Protein AF-A0A812IU77-F1 (afdb_monomer_lite)

Foldseek 3Di:
DDDDDDDDDDDDPDPDPPDPCVPPDDPVNVVVVVVVVVVVVVVVVVVVVVVVVVVVVVVVVVVVVVVVVVVVVVVVVVVVVVVVVVVVVVVVVVVVVVVVVVVVVVVVVVVVVVVVVVVVVVVVVVVVVVVVVVVVVVVVVVPPDPDDDDDDDDDDDDDDDDDDDDDDPDDDDDDDDDDDDDDPDDDDDDPPDPDDPPDDPPPDPPPPPPPPDDDDDDDDDDDDDDDDDDDDDDDDDDDDD

Secondary structure (DSSP, 8-state):
-------------------TTTTSPPHHHHHHHHHHHHHHHHHHHHHHHHHHHHHHHHHHHHHHHHHHHHHHHHHHHHHHHHHHHHHHHHHHHHHHHHHHHHHHHHHHHHHHHHHHHHHHHHHHHHHHHHHHHHHHHHHHHTTS--------------------------PPPP----------------------------------------------------PPPPPPPPPPPPPP-

Structure (mmCIF, N/CA/C/O backbone):
data_AF-A0A812IU77-F1
#
_entry.id   AF-A0A812IU77-F1
#
loop_
_atom_site.group_PDB
_atom_site.id
_atom_site.type_symbol
_atom_site.label_atom_id
_atom_site.label_alt_id
_atom_site.label_comp_id
_atom_site.label_asym_id
_atom_site.label_entity_id
_atom_site.label_seq_id
_atom_site.pdbx_PDB_ins_code
_atom_site.Cartn_x
_atom_site.Cartn_y
_atom_site.Cartn_z
_atom_site.occupancy
_atom_site.B_iso_or_equiv
_atom_site.auth_seq_id
_atom_site.auth_comp_id
_atom_site.auth_asym_id
_atom_site.auth_atom_id
_atom_site.pdbx_PDB_model_num
ATOM 1 N N . MET A 1 1 ? -72.115 37.648 36.094 1.00 52.44 1 MET A N 1
ATOM 2 C CA . MET A 1 1 ? -73.371 37.096 36.644 1.00 52.44 1 MET A CA 1
ATOM 3 C C . MET A 1 1 ? -73.097 36.635 38.060 1.00 52.44 1 MET A C 1
ATOM 5 O O . MET A 1 1 ? -72.227 35.799 38.258 1.00 52.44 1 MET A O 1
ATOM 9 N N . LEU A 1 2 ? -73.779 37.249 39.027 1.00 52.56 2 LEU A N 1
ATOM 10 C CA . LEU A 1 2 ? -73.788 36.822 40.419 1.00 52.56 2 LEU A CA 1
ATOM 11 C C . LEU A 1 2 ? -74.523 35.483 40.543 1.00 52.56 2 LEU A C 1
ATOM 13 O O . LEU A 1 2 ? -75.600 35.333 39.965 1.00 52.56 2 LEU A O 1
ATOM 17 N N . LYS A 1 3 ? -74.030 34.592 41.407 1.00 60.38 3 LYS A N 1
ATOM 18 C CA . LYS A 1 3 ? -74.933 33.856 42.294 1.00 60.38 3 LYS A CA 1
ATOM 19 C C . LYS A 1 3 ? -74.246 33.525 43.615 1.00 60.38 3 LYS A C 1
ATOM 21 O O . LYS A 1 3 ? -73.474 32.584 43.737 1.00 60.38 3 LYS A O 1
ATOM 26 N N . VAL A 1 4 ? -74.548 34.387 44.581 1.00 50.09 4 VAL A N 1
ATOM 27 C CA . VAL A 1 4 ? -74.494 34.127 46.016 1.00 50.09 4 VAL A CA 1
ATOM 28 C C . VAL A 1 4 ? -75.453 32.972 46.316 1.00 50.09 4 VAL A C 1
ATOM 30 O O . VAL A 1 4 ? -76.581 32.965 45.824 1.00 50.09 4 VAL A O 1
ATOM 33 N N . GLY A 1 5 ? -75.008 32.019 47.127 1.00 49.06 5 GLY A N 1
ATOM 34 C CA . GLY A 1 5 ? -75.831 30.937 47.651 1.00 49.06 5 GLY A CA 1
ATOM 35 C C . GLY A 1 5 ? -75.163 30.359 48.888 1.00 49.06 5 GLY A C 1
ATOM 36 O O . GLY A 1 5 ? -74.365 29.436 48.785 1.00 49.06 5 GLY A O 1
ATOM 37 N N . GLY A 1 6 ? -75.442 30.958 50.045 1.00 52.09 6 GLY A N 1
ATOM 38 C CA . GLY A 1 6 ? -75.132 30.360 51.336 1.00 52.09 6 GLY A CA 1
ATOM 39 C C . GLY A 1 6 ? -76.255 29.444 51.802 1.00 52.09 6 GLY A C 1
ATOM 40 O O . GLY A 1 6 ? -77.404 29.663 51.438 1.00 52.09 6 GLY A O 1
ATOM 41 N N . VAL A 1 7 ? -75.923 28.479 52.655 1.00 41.97 7 VAL A N 1
ATOM 42 C CA . VAL A 1 7 ? -76.718 28.119 53.836 1.00 41.97 7 VAL A CA 1
ATOM 43 C C . VAL A 1 7 ? -75.856 27.309 54.794 1.00 41.97 7 VAL A C 1
ATOM 45 O O . VAL A 1 7 ? -75.130 26.399 54.404 1.00 41.97 7 VAL A O 1
ATOM 48 N N . ALA A 1 8 ? -75.949 27.699 56.059 1.00 50.97 8 ALA A N 1
ATOM 49 C CA . ALA A 1 8 ? -75.380 27.035 57.211 1.00 50.97 8 ALA A CA 1
ATOM 50 C C . ALA A 1 8 ? -76.082 25.700 57.489 1.00 50.97 8 ALA A C 1
ATOM 52 O O . ALA A 1 8 ? -77.307 25.614 57.405 1.00 50.97 8 ALA A O 1
ATOM 53 N N . ALA A 1 9 ? -75.321 24.708 57.945 1.00 50.34 9 ALA A N 1
ATOM 54 C CA . ALA A 1 9 ? -75.858 23.590 58.704 1.00 50.34 9 ALA A CA 1
ATOM 55 C C . ALA A 1 9 ? -74.876 23.215 59.818 1.00 50.34 9 ALA A C 1
ATOM 57 O O . ALA A 1 9 ? -73.708 22.917 59.582 1.00 50.34 9 ALA A O 1
ATOM 58 N N . LYS A 1 10 ? -75.401 23.303 61.040 1.00 52.84 10 LYS A N 1
ATOM 59 C CA . LYS A 1 10 ? -74.855 22.789 62.293 1.00 52.84 10 LYS A CA 1
ATOM 60 C C . LYS A 1 10 ? -74.528 21.297 62.166 1.00 52.84 10 LYS A C 1
ATOM 62 O O . LYS A 1 10 ? -75.382 20.535 61.727 1.00 52.84 10 LYS A O 1
ATOM 67 N N . ALA A 1 11 ? -73.365 20.900 62.662 1.00 47.31 11 ALA A N 1
ATOM 68 C CA . ALA A 1 11 ? -73.085 19.556 63.164 1.00 47.31 11 ALA A CA 1
ATOM 69 C C . ALA A 1 11 ? -72.170 19.759 64.382 1.00 47.31 11 ALA A C 1
ATOM 71 O O . ALA A 1 11 ? -71.076 20.300 64.258 1.00 47.31 11 ALA A O 1
ATOM 72 N N . GLU A 1 12 ? -72.742 19.754 65.585 1.00 46.78 12 GLU A N 1
ATOM 73 C CA . GLU A 1 12 ? -72.661 18.607 66.502 1.00 46.78 12 GLU A CA 1
ATOM 74 C C . GLU A 1 12 ? -71.213 18.169 66.745 1.00 46.78 12 GLU A C 1
ATOM 76 O O . GLU A 1 12 ? -70.705 17.197 66.194 1.00 46.78 12 GLU A O 1
ATOM 81 N N . PHE A 1 13 ? -70.555 18.948 67.605 1.00 48.09 13 PHE A N 1
ATOM 82 C CA . PHE A 1 13 ? -69.316 18.592 68.278 1.00 48.09 13 PHE A CA 1
ATOM 83 C C . PHE A 1 13 ? -69.657 17.516 69.317 1.00 48.09 13 PHE A C 1
ATOM 85 O O . PHE A 1 13 ? -70.109 17.815 70.422 1.00 48.09 13 PHE A O 1
ATOM 92 N N . LYS A 1 14 ? -69.541 16.252 68.914 1.00 50.12 14 LYS A N 1
ATOM 93 C CA . LYS A 1 14 ? -69.623 15.103 69.809 1.00 50.12 14 LYS A CA 1
ATOM 94 C C . LYS A 1 14 ? -68.204 14.821 70.297 1.00 50.12 14 LYS A C 1
ATOM 96 O O . LYS A 1 14 ? -67.361 14.389 69.516 1.00 50.12 14 LYS A O 1
ATOM 101 N N . ASP A 1 15 ? -67.954 15.123 71.569 1.00 49.19 15 ASP A N 1
ATOM 102 C CA . ASP A 1 15 ? -66.784 14.668 72.323 1.00 49.19 15 ASP A CA 1
ATOM 103 C C . ASP A 1 15 ? -66.773 13.128 72.341 1.00 49.19 15 ASP A C 1
ATOM 105 O O . ASP A 1 15 ? -67.323 12.485 73.235 1.00 49.19 15 ASP A O 1
ATOM 109 N N . GLU A 1 16 ? -66.171 12.517 71.324 1.00 49.38 16 GLU A N 1
ATOM 110 C CA . GLU A 1 16 ? -65.643 11.161 71.409 1.00 49.38 16 GLU A CA 1
ATOM 111 C C . GLU A 1 16 ? -64.142 11.304 71.638 1.00 49.38 16 GLU A C 1
ATOM 113 O O . GLU A 1 16 ? -63.427 11.890 70.824 1.00 49.38 16 GLU A O 1
ATOM 118 N N . ALA A 1 17 ? -63.685 10.838 72.804 1.00 54.47 17 ALA A N 1
ATOM 119 C CA . ALA A 1 17 ? -62.285 10.873 73.197 1.00 54.47 17 ALA A CA 1
ATOM 120 C C . ALA A 1 17 ? -61.408 10.418 72.015 1.00 54.47 17 ALA A C 1
ATOM 122 O O . ALA A 1 17 ? -61.637 9.319 71.496 1.00 54.47 17 ALA A O 1
ATOM 123 N N . PRO A 1 18 ? -60.432 11.231 71.563 1.00 58.44 18 PRO A N 1
ATOM 124 C CA . PRO A 1 18 ? -59.576 10.851 70.454 1.00 58.44 18 PRO A CA 1
ATOM 125 C C . PRO A 1 18 ? -58.890 9.546 70.838 1.00 58.44 18 PRO A C 1
ATOM 127 O O . PRO A 1 18 ? -58.118 9.492 71.797 1.00 58.44 18 PRO A O 1
ATOM 130 N N . CYS A 1 19 ? -59.225 8.470 70.124 1.00 48.28 19 CYS A N 1
ATOM 131 C CA . CYS A 1 19 ? -58.551 7.195 70.279 1.00 48.28 19 CYS A CA 1
ATOM 132 C C . CYS A 1 19 ? -57.054 7.471 70.117 1.00 48.28 19 CYS A C 1
ATOM 134 O O . CYS A 1 19 ? -56.608 7.848 69.036 1.00 48.28 19 CYS A O 1
ATOM 136 N N . LEU A 1 20 ? -56.271 7.280 71.182 1.00 53.31 20 LEU A N 1
ATOM 137 C CA . LEU A 1 20 ? -54.808 7.437 71.179 1.00 53.31 20 LEU A CA 1
ATOM 138 C C . LEU A 1 20 ? -54.107 6.413 70.257 1.00 53.31 20 LEU A C 1
ATOM 140 O O . LEU A 1 20 ? -52.890 6.423 70.110 1.00 53.31 20 LEU A O 1
ATOM 144 N N . THR A 1 21 ? -54.888 5.545 69.613 1.00 54.19 21 THR A N 1
ATOM 145 C CA . THR A 1 21 ? -54.513 4.597 68.562 1.00 54.19 21 THR A CA 1
ATOM 146 C C . THR A 1 21 ? -54.984 5.006 67.158 1.00 54.19 21 THR A C 1
ATOM 148 O O . THR A 1 21 ? -54.568 4.389 66.185 1.00 54.19 21 THR A O 1
ATOM 151 N N . GLY A 1 22 ? -55.791 6.065 67.020 1.00 53.75 22 GLY A N 1
ATOM 152 C CA . GLY A 1 22 ? -56.444 6.512 65.777 1.00 53.75 22 GLY A CA 1
ATOM 153 C C . GLY A 1 22 ? -55.537 7.174 64.732 1.00 53.75 22 GLY A C 1
ATOM 154 O O . GLY A 1 22 ? -56.029 7.709 63.744 1.00 53.75 22 GLY A O 1
ATOM 155 N N . GLY A 1 23 ? -54.221 7.141 64.934 1.00 60.00 23 GLY A N 1
ATOM 156 C CA . GLY A 1 23 ? -53.215 7.590 63.966 1.00 60.00 23 GLY A CA 1
ATOM 157 C C . GLY A 1 23 ? -52.011 6.654 63.864 1.00 60.00 23 GLY A C 1
ATOM 158 O O . GLY A 1 23 ? -51.050 6.972 63.167 1.00 60.00 23 GLY A O 1
ATOM 159 N N . LEU A 1 24 ? -52.039 5.515 64.565 1.00 66.06 24 LEU A N 1
ATOM 160 C CA . LEU A 1 24 ? -50.988 4.509 64.481 1.00 66.06 24 LEU A CA 1
ATOM 161 C C . LEU A 1 24 ? -51.345 3.536 63.350 1.00 66.06 24 LEU A C 1
ATOM 163 O O . LEU A 1 24 ? -52.474 3.039 63.318 1.00 66.06 24 LEU A O 1
ATOM 167 N N . PRO A 1 25 ? -50.426 3.271 62.407 1.00 78.00 25 PRO A N 1
ATOM 168 C CA . PRO A 1 25 ? -50.695 2.354 61.311 1.00 78.00 25 PRO A CA 1
ATOM 169 C C . PRO A 1 25 ? -51.043 0.972 61.871 1.00 78.00 25 PRO A C 1
ATOM 171 O O . PRO A 1 25 ? -50.354 0.441 62.745 1.00 78.00 25 PRO A O 1
ATOM 174 N N . THR A 1 26 ? -52.134 0.390 61.372 1.00 85.75 26 THR A N 1
ATOM 175 C CA . THR A 1 26 ? -52.516 -0.983 61.708 1.00 85.75 26 THR A CA 1
ATOM 176 C C . THR A 1 26 ? -51.438 -1.947 61.198 1.00 85.75 26 THR A C 1
ATOM 178 O O . THR A 1 26 ? -50.807 -1.660 60.175 1.00 85.75 26 THR A O 1
ATOM 181 N N . PRO A 1 27 ? -51.202 -3.092 61.861 1.00 86.19 27 PRO A N 1
ATOM 182 C CA . PRO A 1 27 ? -50.165 -4.045 61.453 1.00 86.19 27 PRO A CA 1
ATOM 183 C C . PRO A 1 27 ? -50.298 -4.483 59.985 1.00 86.19 27 PRO A C 1
ATOM 185 O O . PRO A 1 27 ? -49.286 -4.602 59.295 1.00 86.19 27 PRO A O 1
ATOM 188 N N . ASP A 1 28 ? -51.527 -4.609 59.480 1.00 88.19 28 ASP A N 1
ATOM 189 C CA . ASP A 1 28 ? -51.802 -4.934 58.075 1.00 88.19 28 ASP A CA 1
ATOM 190 C C . ASP A 1 28 ? -51.367 -3.816 57.114 1.00 88.19 28 ASP A C 1
ATOM 19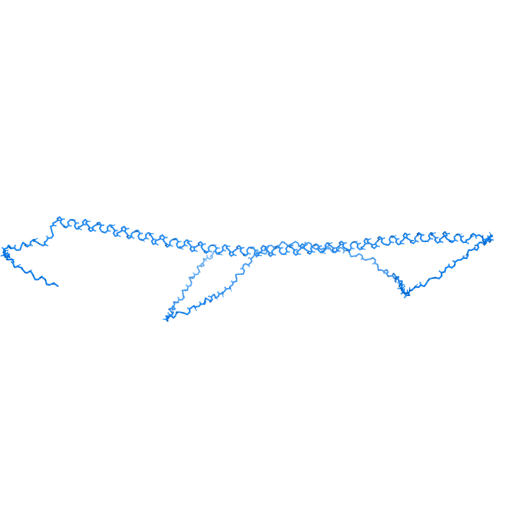2 O O . ASP A 1 28 ? -50.793 -4.085 56.060 1.00 88.19 28 ASP A O 1
ATOM 196 N N . SER A 1 29 ? -51.558 -2.544 57.488 1.00 88.75 29 SER A N 1
ATOM 197 C CA . SER A 1 29 ? -51.087 -1.409 56.679 1.00 88.75 29 SER A CA 1
ATOM 198 C C . SER A 1 29 ? -49.557 -1.328 56.626 1.00 88.75 29 SER A C 1
ATOM 200 O O . SER A 1 29 ? -48.993 -0.993 55.585 1.00 88.75 29 SER A O 1
ATOM 202 N N . VAL A 1 30 ? -48.873 -1.709 57.712 1.00 90.25 30 VAL A N 1
ATOM 203 C CA . VAL A 1 30 ? -47.406 -1.807 57.752 1.00 90.25 30 VAL A CA 1
ATOM 204 C C . VAL A 1 30 ? -46.915 -2.963 56.878 1.00 90.25 30 VAL A C 1
ATOM 206 O O . VAL A 1 30 ? -45.898 -2.819 56.201 1.00 90.25 30 VAL A O 1
ATOM 209 N N . ALA A 1 31 ? -47.619 -4.098 56.864 1.00 92.56 31 ALA A N 1
ATOM 210 C CA . ALA A 1 31 ? -47.294 -5.221 55.986 1.00 92.56 31 ALA A CA 1
ATOM 211 C C . ALA A 1 31 ? -47.433 -4.837 54.503 1.00 92.56 31 ALA A C 1
ATOM 213 O O . ALA A 1 31 ? -46.484 -5.014 53.741 1.00 92.56 31 ALA A O 1
ATOM 214 N N . ALA A 1 32 ? -48.546 -4.203 54.121 1.00 93.50 32 ALA A N 1
ATOM 215 C CA . ALA A 1 32 ? -48.765 -3.727 52.754 1.00 93.50 32 ALA A CA 1
ATOM 216 C C . ALA A 1 32 ? -47.722 -2.681 52.314 1.00 93.50 32 ALA A C 1
ATOM 218 O O . ALA A 1 32 ? -47.229 -2.727 51.189 1.00 93.50 32 ALA A O 1
ATOM 219 N N . GLN A 1 33 ? -47.336 -1.757 53.203 1.00 93.88 33 GLN A N 1
ATOM 220 C CA . GLN A 1 33 ? -46.275 -0.784 52.916 1.00 93.88 33 GLN A CA 1
ATOM 221 C C . GLN A 1 33 ? -44.911 -1.448 52.717 1.00 93.88 33 GLN A C 1
ATOM 223 O O . GLN A 1 33 ? -44.161 -1.032 51.837 1.00 93.88 33 GLN A O 1
ATOM 228 N N . LYS A 1 34 ? -44.583 -2.477 53.507 1.00 96.31 34 LYS A N 1
ATOM 229 C CA . LYS A 1 34 ? -43.339 -3.238 53.332 1.00 96.31 34 LYS A CA 1
ATOM 230 C C . LYS A 1 34 ? -43.304 -3.939 51.983 1.00 96.31 34 LYS A C 1
ATOM 232 O O . LYS A 1 34 ? -42.284 -3.869 51.310 1.00 96.31 34 LYS A O 1
ATOM 237 N N . GLU A 1 35 ? -44.396 -4.580 51.588 1.00 96.31 35 GLU A N 1
ATOM 238 C CA . GLU A 1 35 ? -44.472 -5.301 50.317 1.00 96.31 35 GLU A CA 1
ATOM 239 C C . GLU A 1 35 ? -44.378 -4.345 49.122 1.00 96.31 35 GLU A C 1
ATOM 241 O O . GLU A 1 35 ? -43.516 -4.521 48.264 1.00 96.31 35 GLU A O 1
ATOM 246 N N . ALA A 1 36 ? -45.130 -3.239 49.142 1.00 96.19 36 ALA A N 1
ATOM 247 C CA . ALA A 1 36 ? -45.015 -2.187 48.130 1.00 96.19 36 ALA A CA 1
ATOM 248 C C . ALA A 1 36 ? -43.598 -1.581 48.063 1.00 96.19 36 ALA A C 1
ATOM 250 O O . ALA A 1 36 ? -43.094 -1.269 46.981 1.00 96.19 36 ALA A O 1
ATOM 251 N N . TYR A 1 37 ? -42.934 -1.423 49.213 1.00 97.44 37 TYR A N 1
ATOM 252 C CA . TYR A 1 37 ? -41.562 -0.928 49.263 1.00 97.44 37 TYR A CA 1
ATOM 253 C C . TYR A 1 37 ? -40.564 -1.936 48.675 1.00 97.44 37 TYR A C 1
ATOM 255 O O . TYR A 1 37 ? -39.720 -1.546 47.867 1.00 97.44 37 TYR A O 1
ATOM 263 N N . ILE A 1 38 ? -40.691 -3.227 49.001 1.00 97.81 38 ILE A N 1
ATOM 264 C CA . ILE A 1 38 ? -39.874 -4.300 48.412 1.00 97.81 38 ILE A CA 1
ATOM 265 C C . ILE A 1 38 ? -40.046 -4.320 46.888 1.00 97.81 38 ILE A C 1
ATOM 267 O O . ILE A 1 38 ? -39.049 -4.292 46.169 1.00 97.81 38 ILE A O 1
ATOM 271 N N . GLU A 1 39 ? -41.281 -4.260 46.382 1.00 97.94 39 GLU A N 1
ATOM 272 C CA . GLU A 1 39 ? -41.540 -4.207 44.939 1.00 97.94 39 GLU A CA 1
ATOM 273 C C . GLU A 1 39 ? -40.904 -2.980 44.268 1.00 97.94 39 GLU A C 1
ATOM 275 O O . GLU A 1 39 ? -40.394 -3.075 43.146 1.00 97.94 39 GLU A O 1
ATOM 280 N N . SER A 1 40 ? -40.924 -1.818 44.933 1.00 97.75 40 SER A N 1
ATOM 281 C CA . SER A 1 40 ? -40.275 -0.608 44.416 1.00 97.75 40 SER A CA 1
ATOM 282 C C . SER A 1 40 ? -38.753 -0.754 44.350 1.00 97.75 40 SER A C 1
ATOM 284 O O . SER A 1 40 ? -38.171 -0.456 43.309 1.00 97.75 40 SER A O 1
ATOM 286 N N . LEU A 1 41 ? -38.125 -1.317 45.389 1.00 97.88 41 LEU A N 1
ATOM 287 C CA . LEU A 1 41 ? -36.688 -1.600 45.410 1.00 97.88 41 LEU A CA 1
ATOM 288 C C . LEU A 1 41 ? -36.288 -2.610 44.330 1.00 97.88 41 LEU A C 1
ATOM 290 O O . LEU A 1 41 ? -35.282 -2.427 43.648 1.00 97.88 41 LEU A O 1
ATOM 294 N N . GLU A 1 42 ? -37.079 -3.663 44.124 1.00 98.06 42 GLU A N 1
ATOM 295 C CA . GLU A 1 42 ? -36.833 -4.635 43.055 1.00 98.06 42 GLU A CA 1
ATOM 296 C C . GLU A 1 42 ? -36.989 -4.023 41.659 1.00 98.06 42 GLU A C 1
ATOM 298 O O . GLU A 1 42 ? -36.297 -4.421 40.715 1.00 98.06 42 GLU A O 1
ATOM 303 N N . ARG A 1 43 ? -37.909 -3.067 41.493 1.00 98.00 43 ARG A N 1
ATOM 304 C CA . ARG A 1 43 ? -38.071 -2.320 40.241 1.00 98.00 43 ARG A CA 1
ATOM 305 C C . ARG A 1 43 ? -36.867 -1.419 39.987 1.00 98.00 43 ARG A C 1
ATOM 307 O O . ARG A 1 43 ? -36.274 -1.520 38.916 1.00 98.00 43 ARG A O 1
ATOM 314 N N . GLU A 1 44 ? -36.459 -0.629 40.977 1.00 98.06 44 GLU A N 1
ATOM 315 C CA . GLU A 1 44 ? -35.275 0.236 40.898 1.00 98.06 44 GLU A CA 1
ATOM 316 C C . GLU A 1 44 ? -34.005 -0.568 40.605 1.00 98.06 44 GLU A C 1
ATOM 318 O O . GLU A 1 44 ? -33.205 -0.184 39.749 1.00 98.06 44 GLU A O 1
ATOM 323 N N . LEU A 1 45 ? -33.838 -1.727 41.249 1.00 98.25 45 LEU A N 1
ATOM 324 C CA . LEU A 1 45 ? -32.704 -2.610 40.993 1.00 98.25 45 LEU A CA 1
ATOM 325 C C . LEU A 1 45 ? -32.716 -3.136 39.552 1.00 98.25 45 LEU A C 1
ATOM 327 O O . LEU A 1 45 ? -31.684 -3.102 38.880 1.00 98.25 45 LEU A O 1
ATOM 331 N N . ARG A 1 46 ? -33.871 -3.593 39.050 1.00 98.31 46 ARG A N 1
ATOM 332 C CA . ARG A 1 46 ? -34.003 -4.066 37.660 1.00 98.31 46 ARG A CA 1
ATOM 333 C C . ARG A 1 46 ? -33.708 -2.963 36.649 1.00 98.31 46 ARG A C 1
ATOM 335 O O . ARG A 1 46 ? -32.967 -3.203 35.697 1.00 98.31 46 ARG A O 1
ATOM 342 N N . GLU A 1 47 ? -34.244 -1.765 36.860 1.00 98.38 47 GLU A N 1
ATOM 343 C CA . GLU A 1 47 ? -33.983 -0.602 36.006 1.00 98.38 47 GLU A CA 1
ATOM 344 C C . GLU A 1 47 ? -32.504 -0.198 36.047 1.00 98.38 47 GLU A C 1
ATOM 346 O O . GLU A 1 47 ? -31.898 0.044 35.003 1.00 98.38 47 GLU A O 1
ATOM 351 N N . GLY A 1 48 ? -31.886 -0.202 37.231 1.00 98.12 48 GLY A N 1
ATOM 352 C CA . GLY A 1 48 ? -30.460 0.064 37.407 1.00 98.12 48 GLY A CA 1
ATOM 353 C C . GLY A 1 48 ? -29.578 -0.933 36.652 1.00 98.12 48 GLY A C 1
ATOM 354 O O . GLY A 1 48 ? -28.664 -0.528 35.930 1.00 98.12 48 GLY A O 1
ATOM 355 N N . VAL A 1 49 ? -29.883 -2.230 36.752 1.00 98.50 49 VAL A N 1
ATOM 356 C CA . VAL A 1 49 ? -29.170 -3.291 36.021 1.00 98.50 49 VAL A CA 1
ATOM 357 C C . VAL A 1 49 ? -29.347 -3.136 34.509 1.00 98.50 49 VAL A C 1
ATOM 359 O O . VAL A 1 49 ? -28.362 -3.210 33.772 1.00 98.50 49 VAL A O 1
ATOM 362 N N . ALA A 1 50 ? -30.567 -2.869 34.036 1.00 98.38 50 ALA A N 1
ATOM 363 C CA . ALA A 1 50 ? -30.841 -2.661 32.615 1.00 98.38 50 ALA A CA 1
ATOM 364 C C . ALA A 1 50 ? -30.090 -1.438 32.058 1.00 98.38 50 ALA A C 1
ATOM 366 O O . ALA A 1 50 ? -29.453 -1.520 31.005 1.00 98.38 50 ALA A O 1
ATOM 367 N N . ASN A 1 51 ? -30.091 -0.325 32.794 1.00 98.56 51 ASN A N 1
ATOM 368 C CA . ASN A 1 51 ? -29.371 0.889 32.418 1.00 98.56 51 ASN A CA 1
ATOM 369 C C . ASN A 1 51 ? -27.857 0.661 32.363 1.00 98.56 51 ASN A C 1
ATOM 371 O O . ASN A 1 51 ? -27.195 1.124 31.432 1.00 98.56 51 ASN A O 1
ATOM 375 N N . LEU A 1 52 ? -27.297 -0.071 33.331 1.00 98.56 52 LEU A N 1
ATOM 376 C CA . LEU A 1 52 ? -25.871 -0.385 33.349 1.00 98.56 52 LEU A CA 1
ATOM 377 C C . LEU A 1 52 ? -25.476 -1.298 32.178 1.00 98.56 52 LEU A C 1
ATOM 379 O O . LEU A 1 52 ? -24.454 -1.055 31.533 1.00 98.56 52 LEU A O 1
ATOM 383 N N . ALA A 1 53 ? -26.297 -2.304 31.867 1.00 98.50 53 ALA A N 1
ATOM 384 C CA . ALA A 1 53 ? -26.082 -3.191 30.727 1.00 98.50 53 ALA A CA 1
ATOM 385 C C . ALA A 1 53 ? -26.103 -2.423 29.396 1.00 98.50 53 ALA A C 1
ATOM 387 O O . ALA A 1 53 ? -25.220 -2.610 28.558 1.00 98.50 53 ALA A O 1
ATOM 388 N N . GLU A 1 54 ? -27.053 -1.503 29.224 1.00 98.56 54 GLU A N 1
ATOM 389 C CA . GLU A 1 54 ? -27.147 -0.671 28.024 1.00 98.56 54 GLU A CA 1
ATOM 390 C C . GLU A 1 54 ? -25.958 0.296 27.897 1.00 98.56 54 GLU A C 1
ATOM 392 O O . GLU A 1 54 ? -25.401 0.460 26.810 1.00 98.56 54 GLU A O 1
ATOM 397 N N . GLN A 1 55 ? -25.502 0.898 29.001 1.00 98.50 55 GLN A N 1
ATOM 398 C CA . GLN A 1 55 ? -24.290 1.724 28.998 1.00 98.50 55 GLN A CA 1
ATOM 399 C C . GLN A 1 55 ? -23.045 0.918 28.626 1.00 98.50 55 GLN A C 1
ATOM 401 O O . GLN A 1 55 ? -22.198 1.410 27.879 1.00 98.50 55 GLN A O 1
ATOM 406 N N . HIS A 1 56 ? -22.917 -0.302 29.153 1.00 98.62 56 HIS A N 1
ATOM 407 C CA . HIS A 1 56 ? -21.814 -1.187 28.806 1.00 98.62 56 HIS A CA 1
ATOM 408 C C . HIS A 1 56 ? -21.851 -1.531 27.315 1.00 98.62 56 HIS A C 1
ATOM 410 O O . HIS A 1 56 ? -20.858 -1.318 26.6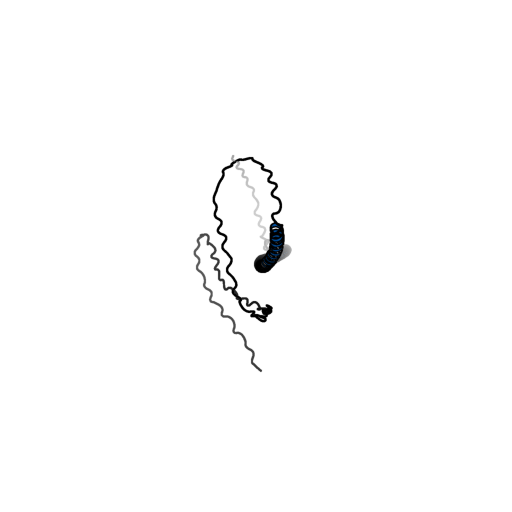26 1.00 98.62 56 HIS A O 1
ATOM 416 N N . ARG A 1 57 ? -23.014 -1.959 26.804 1.00 98.62 57 ARG A N 1
ATOM 417 C CA . ARG A 1 57 ? -23.216 -2.271 25.384 1.00 98.62 57 ARG A CA 1
ATOM 418 C C . ARG A 1 57 ? -22.789 -1.115 24.484 1.00 98.62 57 ARG A C 1
ATOM 420 O O . ARG A 1 57 ? -21.945 -1.313 23.622 1.00 98.62 57 ARG A O 1
ATOM 427 N N . ARG A 1 58 ? -23.272 0.104 24.749 1.00 98.69 58 ARG A N 1
ATOM 428 C CA . ARG A 1 58 ? -22.902 1.301 23.970 1.00 98.69 58 ARG A CA 1
ATOM 429 C C . ARG A 1 58 ? -21.398 1.559 23.967 1.00 98.69 58 ARG A C 1
ATOM 431 O O . ARG A 1 58 ? -20.828 1.808 22.914 1.00 98.69 58 ARG A O 1
ATOM 438 N N . LYS A 1 59 ? -20.737 1.458 25.125 1.00 98.50 59 LYS A N 1
ATOM 439 C CA . LYS A 1 59 ? -19.278 1.644 25.220 1.00 98.50 59 LYS A CA 1
ATOM 440 C C . LYS A 1 59 ? -18.519 0.586 24.420 1.00 98.50 59 LYS A C 1
ATOM 442 O O . LYS A 1 59 ? -17.518 0.910 23.783 1.00 98.50 59 LYS A O 1
ATOM 447 N N . THR A 1 60 ? -18.975 -0.663 24.463 1.00 98.62 60 THR A N 1
ATOM 448 C CA . THR A 1 60 ? -18.385 -1.761 23.693 1.00 98.62 60 THR A CA 1
ATOM 449 C C . THR A 1 60 ? -18.591 -1.552 22.193 1.00 98.62 60 THR A C 1
ATOM 451 O O . THR A 1 60 ? -17.625 -1.633 21.436 1.00 98.62 60 THR A O 1
ATOM 454 N N . ASP A 1 61 ? -19.803 -1.198 21.768 1.00 98.62 61 ASP A N 1
ATOM 455 C CA . ASP A 1 61 ? -20.135 -0.920 20.368 1.00 98.62 61 ASP A CA 1
ATOM 456 C C . ASP A 1 61 ? -19.330 0.270 19.823 1.00 98.62 61 ASP A C 1
ATOM 458 O O . ASP A 1 61 ? -18.742 0.174 18.745 1.00 98.62 61 ASP A O 1
ATOM 462 N N . ASP A 1 62 ? -19.205 1.354 20.594 1.00 98.56 62 ASP A N 1
ATOM 463 C CA . ASP A 1 62 ? -18.377 2.515 20.246 1.00 98.56 62 ASP A CA 1
ATOM 464 C C . ASP A 1 62 ? -16.901 2.133 20.080 1.00 98.56 62 ASP A C 1
ATOM 466 O O . ASP A 1 62 ? -16.220 2.600 19.161 1.00 98.56 62 ASP A O 1
ATOM 470 N N . LEU A 1 63 ? -16.383 1.277 20.966 1.00 98.56 63 LEU A N 1
ATOM 471 C CA . LEU A 1 63 ? -15.002 0.806 20.895 1.00 98.56 63 LEU A CA 1
ATOM 472 C C . LEU A 1 63 ? -14.773 -0.049 19.642 1.00 98.56 63 LEU A C 1
ATOM 474 O O . LEU A 1 63 ? -13.779 0.150 18.940 1.00 98.56 63 LEU A O 1
ATOM 478 N N . HIS A 1 64 ? -15.711 -0.939 19.312 1.00 98.75 64 HIS A N 1
ATOM 479 C CA . HIS A 1 64 ? -15.665 -1.720 18.078 1.00 98.75 64 HIS A CA 1
ATOM 480 C C . HIS A 1 64 ? -15.772 -0.842 16.829 1.00 98.75 64 HIS A C 1
ATOM 482 O O . HIS A 1 64 ? -14.996 -1.025 15.890 1.00 98.75 64 HIS A O 1
ATOM 488 N N . ALA A 1 65 ? -16.674 0.141 16.817 1.00 98.56 65 ALA A N 1
ATOM 489 C CA . ALA A 1 65 ? -16.826 1.075 15.707 1.00 98.56 65 ALA A CA 1
ATOM 490 C C . ALA A 1 65 ? -15.527 1.857 15.450 1.00 98.56 65 ALA A C 1
ATOM 492 O O . ALA A 1 65 ? -15.061 1.931 14.311 1.00 98.56 65 ALA A O 1
ATOM 493 N N . ARG A 1 66 ? -14.881 2.359 16.512 1.00 98.50 66 ARG A N 1
ATOM 494 C CA . ARG A 1 66 ? -13.584 3.053 16.420 1.00 98.50 66 ARG A CA 1
ATOM 495 C C . ARG A 1 66 ? -12.473 2.138 15.915 1.00 98.50 66 ARG A C 1
ATOM 497 O O . ARG A 1 66 ? -11.719 2.538 15.029 1.00 98.50 66 ARG A O 1
ATOM 504 N N . ALA A 1 67 ? -12.383 0.913 16.433 1.00 98.25 67 ALA A N 1
ATOM 505 C CA . ALA A 1 67 ? -11.388 -0.060 15.984 1.00 98.25 67 ALA A CA 1
ATOM 506 C C . ALA A 1 67 ? -11.565 -0.406 14.495 1.00 98.25 67 ALA A C 1
ATOM 508 O O . ALA A 1 67 ? -10.591 -0.446 13.742 1.00 98.25 67 ALA A O 1
ATOM 509 N N . ASN A 1 68 ? -12.809 -0.585 14.045 1.00 98.56 68 ASN A N 1
ATOM 510 C CA . ASN A 1 68 ? -13.123 -0.856 12.643 1.00 98.56 68 ASN A CA 1
ATOM 511 C C . ASN A 1 68 ? -12.775 0.330 11.738 1.00 98.56 68 ASN A C 1
ATOM 513 O O . ASN A 1 68 ? -12.188 0.135 10.672 1.00 98.56 68 ASN A O 1
ATOM 517 N N . GLN A 1 69 ? -13.066 1.557 12.175 1.00 98.62 69 GLN A N 1
ATOM 518 C CA . GLN A 1 69 ? -12.695 2.765 11.442 1.00 98.62 69 GLN A CA 1
ATOM 519 C C . GLN A 1 69 ? -11.171 2.885 11.292 1.00 98.62 69 GLN A C 1
ATOM 521 O O . GLN A 1 69 ? -10.681 3.121 10.189 1.00 98.62 69 GLN A O 1
ATOM 526 N N . GLN A 1 70 ? -10.416 2.659 12.372 1.00 98.44 70 GLN A N 1
ATOM 527 C CA . GLN A 1 70 ? -8.950 2.674 12.339 1.00 98.44 70 GLN A CA 1
ATOM 528 C C . GLN A 1 70 ? -8.393 1.590 11.414 1.00 98.44 70 GLN A C 1
ATOM 530 O O . GLN A 1 70 ? -7.528 1.866 10.584 1.00 98.44 70 GLN A O 1
ATOM 535 N N . ARG A 1 71 ? -8.922 0.364 11.506 1.00 98.62 71 ARG A N 1
ATOM 536 C CA . ARG A 1 71 ? -8.503 -0.748 10.648 1.00 98.62 71 ARG A CA 1
ATOM 537 C C . ARG A 1 71 ? -8.765 -0.456 9.173 1.00 98.62 71 ARG A C 1
ATOM 539 O O . ARG A 1 71 ? -7.899 -0.724 8.347 1.00 98.62 71 ARG A O 1
ATOM 546 N N . SER A 1 72 ? -9.923 0.114 8.846 1.00 98.38 72 SER A N 1
ATOM 547 C CA . SER A 1 72 ? -10.268 0.496 7.475 1.00 98.38 72 SER A CA 1
ATOM 548 C C . SER A 1 72 ? -9.332 1.581 6.935 1.00 98.38 72 SER A C 1
ATOM 550 O O . SER A 1 72 ? -8.774 1.420 5.852 1.00 98.38 72 SER A O 1
ATOM 552 N N . GLN A 1 73 ? -9.074 2.640 7.709 1.00 98.44 73 GLN A N 1
ATOM 553 C CA . GLN A 1 73 ? -8.136 3.698 7.314 1.00 98.44 73 GLN A CA 1
ATOM 554 C C . GLN A 1 73 ? -6.718 3.162 7.091 1.00 98.44 73 GLN A C 1
ATOM 556 O O . GLN A 1 73 ? -6.048 3.542 6.126 1.00 98.44 73 GLN A O 1
ATOM 561 N N . PHE A 1 74 ? -6.267 2.257 7.960 1.00 98.56 74 PHE A N 1
ATOM 562 C CA . PHE A 1 74 ? -4.955 1.641 7.827 1.00 98.56 74 PHE A CA 1
ATOM 563 C C . PHE A 1 74 ? -4.879 0.716 6.606 1.00 98.56 74 PHE A C 1
ATOM 565 O O . PHE A 1 74 ? -3.922 0.820 5.842 1.00 98.56 74 PHE A O 1
ATOM 572 N N . SER A 1 75 ? -5.906 -0.109 6.364 1.00 98.12 75 SER A N 1
ATOM 573 C CA . SER A 1 75 ? -5.998 -0.959 5.163 1.00 98.12 75 SER A CA 1
ATOM 574 C C . SER A 1 75 ? -5.907 -0.125 3.892 1.00 98.12 75 SER A C 1
ATOM 576 O O . SER A 1 75 ? -5.052 -0.381 3.054 1.00 98.12 75 SER A O 1
ATOM 578 N N . LEU A 1 76 ? -6.691 0.955 3.801 1.00 98.62 76 LEU A N 1
ATOM 579 C CA . LEU A 1 76 ? -6.667 1.860 2.650 1.00 98.62 76 LEU A CA 1
ATOM 580 C C . LEU A 1 76 ? -5.294 2.508 2.439 1.00 98.62 76 LEU A C 1
ATOM 582 O O . LEU A 1 76 ? -4.876 2.731 1.305 1.00 98.62 76 LEU A O 1
ATOM 586 N N . THR A 1 77 ? -4.589 2.838 3.521 1.00 98.44 77 THR A N 1
AT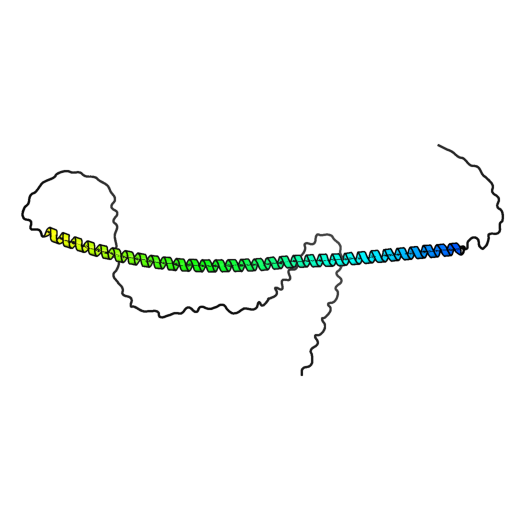OM 587 C CA . THR A 1 77 ? -3.243 3.419 3.431 1.00 98.44 77 THR A CA 1
ATOM 588 C C . THR A 1 77 ? -2.240 2.390 2.917 1.00 98.44 77 THR A C 1
ATOM 590 O O . THR A 1 77 ? -1.460 2.697 2.016 1.00 98.44 77 THR A O 1
ATOM 593 N N . LEU A 1 78 ? -2.296 1.159 3.432 1.00 98.62 78 LEU A N 1
ATOM 594 C CA . LEU A 1 78 ? -1.455 0.061 2.961 1.00 98.62 78 LEU A CA 1
ATOM 595 C C . LEU A 1 78 ? -1.731 -0.291 1.498 1.00 98.62 78 LEU A C 1
ATOM 597 O O . LEU A 1 78 ? -0.788 -0.457 0.732 1.00 98.62 78 LEU A O 1
ATOM 601 N N . GLU A 1 79 ? -3.000 -0.354 1.096 1.00 98.56 79 GLU A N 1
ATOM 602 C CA . GLU A 1 79 ? -3.406 -0.619 -0.288 1.00 98.56 79 GLU A CA 1
ATOM 603 C C . GLU A 1 79 ? -2.853 0.441 -1.245 1.00 98.56 79 GLU A C 1
ATOM 605 O O . GLU A 1 79 ? -2.302 0.100 -2.290 1.00 98.56 79 GLU A O 1
ATOM 610 N N . LYS A 1 80 ? -2.920 1.726 -0.871 1.00 98.56 80 LYS A N 1
ATOM 611 C CA . LYS A 1 80 ? -2.326 2.813 -1.663 1.00 98.56 80 LYS A CA 1
ATOM 612 C C . LYS A 1 80 ? -0.812 2.671 -1.794 1.00 98.56 80 LYS A C 1
ATOM 614 O O . LYS A 1 80 ? -0.299 2.779 -2.903 1.00 98.56 80 LYS A O 1
ATOM 619 N N . MET A 1 81 ? -0.109 2.401 -0.691 1.00 98.44 81 MET A N 1
ATOM 620 C CA . MET A 1 81 ? 1.347 2.215 -0.713 1.00 98.44 81 MET A CA 1
ATOM 621 C C . MET A 1 81 ? 1.753 1.006 -1.561 1.00 98.44 81 MET A C 1
ATOM 623 O O . MET A 1 81 ? 2.686 1.099 -2.355 1.00 98.44 81 MET A O 1
ATOM 627 N N . ALA A 1 82 ? 1.042 -0.115 -1.426 1.00 98.62 82 ALA A N 1
ATOM 628 C CA . ALA A 1 82 ? 1.279 -1.305 -2.232 1.00 98.62 82 ALA A CA 1
ATOM 629 C C . ALA A 1 82 ? 1.035 -1.018 -3.718 1.00 98.62 82 ALA A C 1
ATOM 631 O O . ALA A 1 82 ? 1.851 -1.395 -4.557 1.00 98.62 82 ALA A O 1
ATOM 632 N N . LYS A 1 83 ? -0.039 -0.286 -4.045 1.00 98.69 83 LYS A N 1
ATOM 633 C CA . LYS A 1 83 ? -0.338 0.076 -5.430 1.00 98.69 83 LYS A CA 1
ATOM 634 C C . LYS A 1 83 ? 0.724 0.992 -6.025 1.00 98.69 83 LYS A C 1
ATOM 636 O O . LYS A 1 83 ? 1.123 0.799 -7.167 1.00 98.69 83 LYS A O 1
ATOM 641 N N . GLU A 1 84 ? 1.211 1.963 -5.261 1.00 98.69 84 GLU A N 1
ATOM 642 C CA . GLU A 1 84 ? 2.291 2.846 -5.702 1.00 98.69 84 GLU A CA 1
ATOM 643 C C . GLU A 1 84 ? 3.571 2.055 -6.006 1.00 98.69 84 GLU A C 1
ATOM 645 O O . GLU A 1 84 ? 4.151 2.222 -7.081 1.00 98.69 84 GLU A O 1
ATOM 650 N N . GLN A 1 85 ? 3.953 1.124 -5.126 1.00 98.56 85 GLN A N 1
ATOM 651 C CA . GLN A 1 85 ? 5.098 0.233 -5.344 1.00 98.56 85 GLN A CA 1
ATOM 652 C C . GLN A 1 85 ? 4.927 -0.648 -6.586 1.00 98.56 85 GLN A C 1
ATOM 654 O O . GLN A 1 85 ? 5.862 -0.766 -7.377 1.00 98.56 85 GLN A O 1
ATOM 659 N N . GLU A 1 86 ? 3.737 -1.218 -6.788 1.00 98.56 86 GLU A N 1
ATOM 660 C CA . GLU A 1 86 ? 3.409 -2.003 -7.983 1.00 98.56 86 GLU A CA 1
ATOM 661 C C . GLU A 1 86 ? 3.577 -1.153 -9.251 1.00 98.56 86 GLU A C 1
ATOM 663 O O . GLU A 1 86 ? 4.330 -1.521 -10.149 1.00 98.56 86 GLU A O 1
ATOM 668 N N . THR A 1 87 ? 2.986 0.048 -9.290 1.00 98.69 87 THR A N 1
ATOM 669 C CA . THR A 1 87 ? 3.115 0.927 -10.465 1.00 98.69 87 THR A CA 1
ATOM 670 C C . THR A 1 87 ? 4.549 1.391 -10.722 1.00 98.69 87 THR A C 1
ATOM 672 O O . THR A 1 87 ? 4.935 1.603 -11.873 1.00 98.69 87 THR A O 1
ATOM 675 N N . MET A 1 88 ? 5.355 1.566 -9.672 1.00 98.62 88 MET A N 1
ATOM 676 C CA . MET A 1 88 ? 6.769 1.906 -9.807 1.00 98.62 88 MET A CA 1
ATOM 677 C C . MET A 1 88 ? 7.551 0.752 -10.436 1.00 98.62 88 MET A C 1
ATOM 679 O O . MET A 1 88 ? 8.351 0.984 -11.347 1.00 98.62 88 MET A O 1
ATOM 683 N N . LEU A 1 89 ? 7.292 -0.477 -9.986 1.00 98.69 89 LEU A N 1
ATOM 684 C CA . LEU A 1 89 ? 7.913 -1.678 -10.534 1.00 98.69 89 LEU A CA 1
ATOM 685 C C . LEU A 1 89 ? 7.529 -1.879 -12.007 1.00 98.69 89 LEU A C 1
ATOM 687 O O . LEU A 1 89 ? 8.406 -2.127 -12.835 1.00 98.69 89 LEU A O 1
ATOM 691 N N . ASP A 1 90 ? 6.256 -1.676 -12.353 1.00 98.62 90 ASP A N 1
ATOM 692 C CA . ASP A 1 90 ? 5.772 -1.768 -13.734 1.00 98.62 90 ASP A CA 1
ATOM 693 C C . ASP A 1 90 ? 6.470 -0.760 -14.651 1.00 98.62 90 ASP A C 1
ATOM 695 O O . ASP A 1 90 ? 6.953 -1.117 -15.726 1.00 98.62 90 ASP A O 1
ATOM 699 N N . ARG A 1 91 ? 6.590 0.503 -14.218 1.00 98.56 91 ARG A N 1
ATOM 700 C CA . ARG A 1 91 ? 7.307 1.539 -14.983 1.00 98.56 91 ARG A CA 1
ATOM 701 C C . ARG A 1 91 ? 8.776 1.180 -15.185 1.00 98.56 91 ARG A C 1
ATOM 703 O O . ARG A 1 91 ? 9.315 1.397 -16.270 1.00 98.56 91 ARG A O 1
ATOM 710 N N . GLN A 1 92 ? 9.429 0.633 -14.159 1.00 98.56 92 GLN A N 1
ATOM 711 C CA . GLN A 1 92 ? 10.812 0.175 -14.269 1.00 98.56 92 GLN A CA 1
ATOM 712 C C . GLN A 1 92 ? 10.934 -0.956 -15.295 1.00 98.56 92 GLN A C 1
ATOM 714 O O . GLN A 1 92 ? 11.824 -0.912 -16.144 1.00 98.56 92 GLN A O 1
ATOM 719 N N . HIS A 1 93 ? 10.032 -1.936 -15.248 1.00 98.56 93 HIS A N 1
ATOM 720 C CA . HIS A 1 93 ? 10.026 -3.050 -16.188 1.00 98.56 93 HIS A CA 1
ATOM 721 C C . HIS A 1 93 ? 9.778 -2.586 -17.630 1.00 98.56 93 HIS A C 1
ATOM 723 O O . HIS A 1 93 ? 10.518 -2.968 -18.534 1.00 98.56 93 HIS A O 1
ATOM 729 N N . GLN A 1 94 ? 8.802 -1.700 -17.844 1.00 98.50 94 GLN A N 1
ATOM 730 C CA . GLN A 1 94 ? 8.518 -1.120 -19.160 1.00 98.50 94 GLN A CA 1
ATOM 731 C C . GLN A 1 94 ? 9.725 -0.360 -19.722 1.00 98.50 94 GLN A C 1
ATOM 733 O O . GLN A 1 94 ? 10.067 -0.532 -20.889 1.00 98.50 94 GLN A O 1
ATOM 738 N N . SER A 1 95 ? 10.414 0.425 -18.888 1.00 98.56 95 SER A N 1
ATOM 739 C CA . SER A 1 95 ? 11.641 1.128 -19.283 1.00 98.56 95 SER A CA 1
ATOM 740 C C . SER A 1 95 ? 12.752 0.158 -19.698 1.00 98.56 95 SER A C 1
ATOM 742 O O . SER A 1 95 ? 13.393 0.350 -20.730 1.00 98.56 95 SER A O 1
ATOM 744 N N . GLN A 1 96 ? 12.952 -0.927 -18.942 1.00 98.50 96 GLN A N 1
ATOM 745 C CA . GLN A 1 96 ? 13.929 -1.965 -19.290 1.00 98.50 96 GLN A CA 1
ATOM 746 C C . GLN A 1 96 ? 13.579 -2.664 -20.607 1.00 98.50 96 GLN A C 1
ATOM 748 O O . GLN A 1 96 ? 14.458 -2.891 -21.437 1.00 98.50 96 GLN A O 1
ATOM 753 N N . LEU A 1 97 ? 12.300 -2.976 -20.816 1.00 98.69 97 LEU A N 1
ATOM 754 C CA . LEU A 1 97 ? 11.827 -3.612 -22.040 1.00 98.69 97 LEU A CA 1
ATOM 755 C C . LEU A 1 97 ? 12.022 -2.698 -23.253 1.00 98.69 97 LEU A C 1
ATOM 757 O O . LEU A 1 97 ? 12.516 -3.151 -24.284 1.00 98.69 97 LEU A O 1
ATOM 761 N N . GLN A 1 98 ? 11.724 -1.405 -23.110 1.00 98.75 98 GLN A N 1
ATOM 762 C CA . GLN A 1 98 ? 11.964 -0.418 -24.158 1.00 98.75 98 GLN A CA 1
ATOM 763 C C . GLN A 1 98 ? 13.457 -0.301 -24.494 1.00 98.75 98 GLN A C 1
ATOM 765 O O . GLN A 1 98 ? 13.825 -0.351 -25.664 1.00 98.75 98 GLN A O 1
ATOM 770 N N . GLN A 1 99 ? 14.335 -0.225 -23.488 1.00 98.69 99 GLN A N 1
ATOM 771 C CA . GLN A 1 99 ? 15.786 -0.191 -23.711 1.00 98.69 99 GLN A CA 1
ATOM 772 C C . GLN A 1 99 ? 16.281 -1.428 -24.465 1.00 98.69 99 GLN A C 1
ATOM 774 O O . GLN A 1 99 ? 17.112 -1.316 -25.372 1.00 98.69 99 GLN A O 1
ATOM 779 N N . LEU A 1 100 ? 15.760 -2.606 -24.109 1.00 98.69 100 LEU A N 1
ATOM 780 C CA . LEU A 1 100 ? 16.101 -3.847 -24.789 1.00 98.69 100 LEU A CA 1
ATOM 781 C C . LEU A 1 100 ? 15.650 -3.799 -26.254 1.00 98.69 100 LEU A C 1
ATOM 783 O O . LEU A 1 100 ? 16.456 -4.063 -27.145 1.00 98.69 100 LEU A O 1
ATOM 787 N N . GLN A 1 101 ? 14.412 -3.381 -26.514 1.00 98.62 101 GLN A N 1
ATOM 788 C CA . GLN A 1 101 ? 13.880 -3.247 -27.868 1.00 98.62 101 GLN A CA 1
ATOM 789 C C . GLN A 1 101 ? 14.684 -2.244 -28.710 1.00 98.62 101 GLN A C 1
ATOM 791 O O . GLN A 1 101 ? 15.075 -2.559 -29.834 1.00 98.62 101 GLN A O 1
ATOM 796 N N . ASP A 1 102 ? 15.019 -1.082 -28.150 1.00 98.62 102 ASP A N 1
ATOM 797 C CA . ASP A 1 102 ? 15.818 -0.055 -28.825 1.00 98.62 102 ASP A CA 1
ATOM 798 C C . ASP A 1 102 ? 17.240 -0.536 -29.147 1.00 98.62 102 ASP A C 1
ATOM 800 O O . ASP A 1 102 ? 17.851 -0.099 -30.126 1.00 98.62 102 ASP A O 1
ATOM 804 N N . SER A 1 103 ? 17.823 -1.395 -28.307 1.00 98.31 103 SER A N 1
ATOM 805 C CA . SER A 1 103 ? 19.149 -1.972 -28.563 1.00 98.31 103 SER A CA 1
ATOM 806 C C . SER A 1 103 ? 19.105 -3.057 -29.642 1.00 98.31 103 SER A C 1
ATOM 808 O O . SER A 1 103 ? 19.944 -3.040 -30.542 1.00 98.31 103 SER A O 1
ATOM 810 N N . ALA A 1 104 ? 18.090 -3.926 -29.624 1.00 98.44 104 ALA A N 1
ATOM 811 C CA . ALA A 1 104 ? 17.871 -4.929 -30.662 1.00 98.44 104 ALA A CA 1
ATOM 812 C C . ALA A 1 104 ? 17.607 -4.283 -32.033 1.00 98.44 104 ALA A C 1
ATOM 814 O O . ALA A 1 104 ? 18.205 -4.684 -33.029 1.00 98.44 104 ALA A O 1
ATOM 815 N N . GLN A 1 105 ? 16.782 -3.231 -32.086 1.00 98.75 105 GLN A N 1
ATOM 816 C CA . GLN A 1 105 ? 16.500 -2.523 -33.336 1.00 98.75 105 GLN A CA 1
ATOM 817 C C . GLN A 1 105 ? 17.754 -1.858 -33.914 1.00 98.75 105 GLN A C 1
ATOM 819 O O . GLN A 1 105 ? 17.951 -1.856 -35.127 1.00 98.75 105 GLN A O 1
ATOM 824 N N . ARG A 1 106 ? 18.627 -1.309 -33.060 1.00 98.62 106 ARG A N 1
ATOM 825 C CA . ARG A 1 106 ? 19.918 -0.760 -33.501 1.00 98.62 106 ARG A CA 1
ATOM 826 C C . ARG A 1 106 ? 20.798 -1.829 -34.137 1.00 98.62 106 ARG A C 1
ATOM 828 O O . ARG A 1 106 ? 21.321 -1.596 -35.220 1.00 98.62 106 ARG A O 1
ATOM 835 N N . GLN A 1 107 ? 20.901 -2.998 -33.506 1.00 98.56 107 GLN A N 1
ATOM 836 C CA . GLN A 1 107 ? 21.674 -4.117 -34.048 1.00 98.56 107 GLN A CA 1
ATOM 837 C C . GLN A 1 107 ? 21.122 -4.601 -35.390 1.00 98.56 107 GLN A C 1
ATOM 839 O O . GLN A 1 107 ? 21.901 -4.835 -36.309 1.00 98.56 107 GLN A O 1
ATOM 844 N N . LEU A 1 108 ? 19.796 -4.700 -35.524 1.00 98.50 108 LEU A N 1
ATOM 845 C CA . LEU A 1 108 ? 19.158 -5.028 -36.801 1.00 98.50 108 LEU A CA 1
ATOM 846 C C . LEU A 1 108 ? 19.494 -3.998 -37.879 1.00 98.50 108 LEU A C 1
ATOM 848 O O . LEU A 1 108 ? 20.003 -4.372 -38.925 1.00 98.50 108 LEU A O 1
ATOM 852 N N . ASN A 1 109 ? 19.317 -2.706 -37.595 1.00 98.62 109 ASN A N 1
ATOM 853 C CA . ASN A 1 109 ? 19.621 -1.649 -38.561 1.00 98.62 109 ASN A CA 1
ATOM 854 C C . ASN A 1 109 ? 21.103 -1.650 -38.986 1.00 98.62 109 ASN A C 1
ATOM 856 O O . ASN A 1 109 ? 21.419 -1.352 -40.138 1.00 98.62 109 ASN A O 1
ATOM 860 N N . ASP A 1 110 ? 22.023 -1.956 -38.067 1.00 98.44 110 ASP A N 1
ATOM 861 C CA . ASP A 1 110 ? 23.451 -2.056 -38.375 1.00 98.44 110 ASP A CA 1
ATOM 862 C C . ASP A 1 110 ? 23.764 -3.279 -39.251 1.00 98.44 110 ASP A C 1
ATOM 864 O O . ASP A 1 110 ? 24.600 -3.181 -40.152 1.00 98.44 110 ASP A O 1
ATOM 868 N N . LEU A 1 111 ? 23.090 -4.412 -39.021 1.00 98.44 111 LEU A N 1
ATOM 869 C CA . LEU A 1 111 ? 23.198 -5.606 -39.865 1.00 98.44 111 LEU A CA 1
ATOM 870 C C . LEU A 1 111 ? 22.588 -5.381 -41.251 1.00 98.44 111 LEU A C 1
ATOM 872 O O . LEU A 1 111 ? 23.211 -5.749 -42.245 1.00 98.44 111 LEU A O 1
ATOM 876 N N . ASP A 1 112 ? 21.431 -4.727 -41.330 1.00 98.56 112 ASP A N 1
ATOM 877 C CA . ASP A 1 112 ? 20.765 -4.405 -42.594 1.00 98.56 112 ASP A CA 1
ATOM 878 C C . ASP A 1 112 ? 21.652 -3.502 -43.454 1.00 98.56 112 ASP A C 1
ATOM 880 O O . ASP A 1 112 ? 21.905 -3.806 -44.617 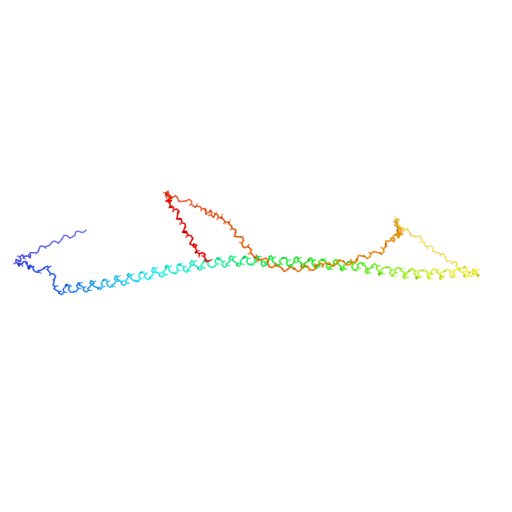1.00 98.56 112 ASP A O 1
ATOM 884 N N . ARG A 1 113 ? 22.250 -2.461 -42.861 1.00 98.56 113 ARG A N 1
ATOM 885 C CA . ARG A 1 113 ? 23.230 -1.609 -43.555 1.00 98.56 113 ARG A CA 1
ATOM 886 C C . ARG A 1 113 ? 24.434 -2.398 -44.063 1.00 98.56 113 ARG A C 1
ATOM 888 O O . ARG A 1 113 ? 24.907 -2.148 -45.168 1.00 98.56 113 ARG A O 1
ATOM 895 N N . GLN A 1 114 ? 24.957 -3.337 -43.272 1.00 98.50 114 GLN A N 1
ATOM 896 C CA . GLN A 1 114 ? 26.073 -4.184 -43.708 1.00 98.50 114 GLN A CA 1
ATOM 897 C C . GLN A 1 114 ? 25.670 -5.084 -44.881 1.00 98.50 114 GLN A C 1
ATOM 899 O O . GLN A 1 114 ? 26.424 -5.200 -45.848 1.00 98.50 114 GLN A O 1
ATOM 904 N N . ALA A 1 115 ? 24.481 -5.686 -44.821 1.00 98.25 115 ALA A N 1
ATOM 905 C CA . ALA A 1 115 ? 23.950 -6.516 -45.893 1.00 98.25 115 ALA A CA 1
ATOM 906 C C . ALA A 1 115 ? 23.727 -5.706 -47.181 1.00 98.25 115 ALA A C 1
ATOM 908 O O . ALA A 1 115 ? 24.153 -6.139 -48.251 1.00 98.25 115 ALA A O 1
ATOM 909 N N . GLU A 1 116 ? 23.148 -4.507 -47.084 1.00 98.38 116 GLU A N 1
ATOM 910 C CA . GLU A 1 116 ? 22.957 -3.590 -48.214 1.00 98.38 116 GLU A CA 1
ATOM 911 C C . GLU A 1 116 ? 24.284 -3.236 -48.898 1.00 98.38 116 GLU A C 1
ATOM 913 O O . GLU A 1 116 ? 24.387 -3.314 -50.124 1.00 98.38 116 GLU A O 1
ATOM 918 N N . LEU A 1 117 ? 25.321 -2.909 -48.118 1.00 98.25 117 LEU A N 1
ATOM 919 C CA . LEU A 1 117 ? 26.652 -2.601 -48.651 1.00 98.25 117 LEU A CA 1
ATOM 920 C C . LEU A 1 117 ? 27.273 -3.799 -49.381 1.00 98.25 117 LEU A C 1
ATOM 922 O O . LEU A 1 117 ? 27.873 -3.626 -50.444 1.00 98.25 117 LEU A O 1
ATOM 926 N N . LEU A 1 118 ? 27.119 -5.011 -48.841 1.00 98.06 118 LEU A N 1
ATOM 927 C CA . LEU A 1 118 ? 27.615 -6.235 -49.477 1.00 98.06 118 LEU A CA 1
ATOM 928 C C . LEU A 1 118 ? 26.882 -6.532 -50.790 1.00 98.06 118 LEU A C 1
ATOM 930 O O . LEU A 1 118 ? 27.527 -6.837 -51.794 1.00 98.06 118 LEU A O 1
ATOM 934 N N . VAL A 1 119 ? 25.555 -6.394 -50.808 1.00 98.06 119 VAL A N 1
ATOM 935 C CA . VAL A 1 119 ? 24.739 -6.574 -52.019 1.00 98.06 119 VAL A CA 1
ATOM 936 C C . VAL A 1 119 ? 25.116 -5.542 -53.081 1.00 98.06 119 VAL A C 1
ATOM 938 O O . VAL A 1 119 ? 25.292 -5.886 -54.249 1.00 98.06 119 VAL A O 1
ATOM 941 N N . GLN A 1 120 ? 25.296 -4.280 -52.689 1.00 97.75 120 GLN A N 1
ATOM 942 C CA . GLN A 1 120 ? 25.712 -3.230 -53.612 1.00 97.75 120 GLN A CA 1
ATOM 943 C C . GLN A 1 120 ? 27.101 -3.506 -54.204 1.00 97.75 120 GLN A C 1
ATOM 945 O O . GLN A 1 120 ? 27.289 -3.3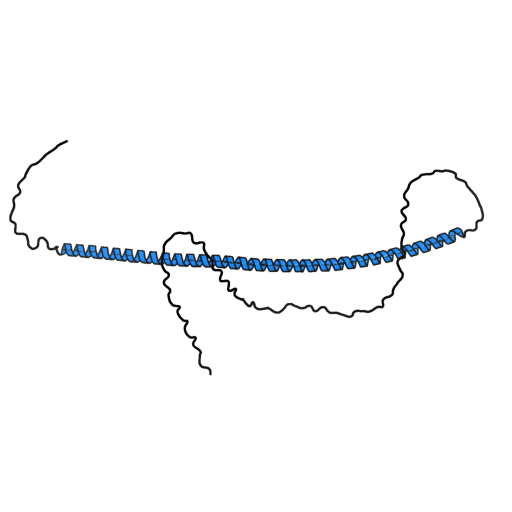42 -55.410 1.00 97.75 120 GLN A O 1
ATOM 950 N N . ALA A 1 121 ? 28.060 -3.944 -53.382 1.00 96.81 121 ALA A N 1
ATOM 951 C CA . ALA A 1 121 ? 29.405 -4.289 -53.835 1.00 96.81 121 ALA A CA 1
ATOM 952 C C . ALA A 1 121 ? 29.394 -5.458 -54.833 1.00 96.81 121 ALA A C 1
ATOM 954 O O . ALA A 1 121 ? 30.059 -5.383 -55.868 1.00 96.81 121 ALA A O 1
ATOM 955 N N . TRP A 1 122 ? 28.598 -6.496 -54.559 1.00 96.88 122 TRP A N 1
ATOM 956 C CA . TRP A 1 122 ? 28.414 -7.629 -55.468 1.00 96.88 122 TRP A CA 1
ATOM 957 C C . TRP A 1 122 ? 27.838 -7.190 -56.821 1.00 96.88 122 TRP A C 1
ATOM 959 O O . TRP A 1 122 ? 28.416 -7.474 -57.870 1.00 96.88 122 TRP A O 1
ATOM 969 N N . ASN A 1 123 ? 26.752 -6.415 -56.805 1.00 96.69 123 ASN A N 1
ATOM 970 C CA . ASN A 1 123 ? 26.097 -5.937 -58.025 1.00 96.69 123 ASN A CA 1
ATOM 971 C C . ASN A 1 123 ? 27.005 -5.016 -58.854 1.00 96.69 123 ASN A C 1
ATOM 973 O O . ASN A 1 123 ? 27.012 -5.086 -60.083 1.00 96.69 123 ASN A O 1
ATOM 977 N N . ALA A 1 124 ? 27.793 -4.158 -58.199 1.00 95.50 124 ALA A N 1
ATOM 978 C CA . ALA A 1 124 ? 28.774 -3.320 -58.881 1.00 95.50 124 ALA A CA 1
ATOM 979 C C . ALA A 1 124 ? 29.852 -4.173 -59.567 1.00 95.50 124 ALA A C 1
ATOM 981 O O . ALA A 1 124 ? 30.216 -3.901 -60.711 1.00 95.50 124 ALA A O 1
ATOM 982 N N . GLN A 1 125 ? 30.330 -5.228 -58.899 1.00 95.25 125 GLN A N 1
ATOM 983 C CA . GLN A 1 125 ? 31.315 -6.148 -59.462 1.00 95.25 125 GLN A CA 1
ATOM 984 C C . GLN A 1 125 ? 30.775 -6.877 -60.698 1.00 95.25 125 GLN A C 1
ATOM 986 O O . GLN A 1 125 ? 31.461 -6.916 -61.721 1.00 95.25 125 GLN A O 1
ATOM 991 N N . GLU A 1 126 ? 29.554 -7.411 -60.639 1.00 94.62 126 GLU A N 1
ATOM 992 C CA . GLU A 1 126 ? 28.913 -8.028 -61.807 1.00 94.62 126 GLU A CA 1
ATOM 993 C C . GLU A 1 126 ? 28.741 -7.023 -62.951 1.00 94.62 126 GLU A C 1
ATOM 995 O O . GLU A 1 126 ? 29.109 -7.315 -64.091 1.00 94.62 126 GLU A O 1
ATOM 1000 N N . GLY A 1 127 ? 28.274 -5.808 -62.647 1.00 92.62 127 GLY A N 1
ATOM 1001 C CA . GLY A 1 127 ? 28.140 -4.731 -63.629 1.00 92.62 127 GLY A CA 1
ATOM 1002 C C . GLY A 1 127 ? 29.462 -4.389 -64.324 1.00 92.62 127 GLY A C 1
ATOM 1003 O O . GLY A 1 127 ? 29.490 -4.220 -65.542 1.00 92.62 127 GLY A O 1
ATOM 1004 N N . HIS A 1 128 ? 30.575 -4.353 -63.584 1.00 91.44 128 HIS A N 1
ATOM 1005 C CA . HIS A 1 128 ? 31.906 -4.134 -64.155 1.00 91.44 128 HIS A CA 1
ATOM 1006 C C . HIS A 1 128 ? 32.352 -5.265 -65.085 1.00 91.44 128 HIS A C 1
ATOM 1008 O O . HIS A 1 128 ? 32.933 -4.990 -66.134 1.00 91.44 128 HIS A O 1
ATOM 1014 N N . ILE A 1 129 ? 32.086 -6.524 -64.725 1.00 92.12 129 ILE A N 1
ATOM 1015 C CA . ILE A 1 129 ? 32.444 -7.682 -65.557 1.00 92.12 129 ILE A CA 1
ATOM 1016 C C . ILE A 1 129 ? 31.660 -7.648 -66.871 1.00 92.12 129 ILE A C 1
ATOM 1018 O O . ILE A 1 129 ? 32.248 -7.826 -67.939 1.00 92.12 129 ILE A O 1
ATOM 1022 N N . VAL A 1 130 ? 30.355 -7.376 -66.806 1.00 92.25 130 VAL A N 1
ATOM 1023 C CA . VAL A 1 130 ? 29.503 -7.270 -67.998 1.00 92.25 130 VAL A CA 1
ATOM 1024 C C . VAL A 1 130 ? 29.942 -6.099 -68.879 1.00 92.25 130 VAL A C 1
ATOM 1026 O O . VAL A 1 130 ? 30.090 -6.278 -70.086 1.00 92.25 130 VAL A O 1
ATOM 1029 N N . ALA A 1 131 ? 30.226 -4.933 -68.289 1.00 91.94 131 ALA A N 1
ATOM 1030 C CA . ALA A 1 131 ? 30.716 -3.768 -69.026 1.00 91.94 131 ALA A CA 1
ATOM 1031 C C . ALA A 1 131 ? 32.055 -4.049 -69.733 1.00 91.94 131 ALA A C 1
ATOM 1033 O O . ALA A 1 131 ? 32.204 -3.774 -70.925 1.00 91.94 131 ALA A O 1
ATOM 1034 N N . ALA A 1 132 ? 33.008 -4.677 -69.037 1.00 91.81 132 ALA A N 1
ATOM 1035 C CA . ALA A 1 132 ? 34.296 -5.050 -69.617 1.00 91.81 132 ALA A CA 1
ATOM 1036 C C . ALA A 1 132 ? 34.148 -6.060 -70.771 1.00 91.81 132 ALA A C 1
ATOM 1038 O O . ALA A 1 132 ? 34.841 -5.948 -71.785 1.00 91.81 132 ALA A O 1
ATOM 1039 N N . GLN A 1 133 ? 33.229 -7.026 -70.653 1.00 91.00 133 GLN A N 1
ATOM 1040 C CA . GLN A 1 133 ? 32.924 -7.954 -71.745 1.00 91.00 133 GLN A CA 1
ATOM 1041 C C . GLN A 1 133 ? 32.311 -7.234 -72.951 1.00 91.00 133 GLN A C 1
ATOM 1043 O O . GLN A 1 133 ? 32.735 -7.483 -74.082 1.00 91.00 133 GLN A O 1
ATOM 1048 N N . SER A 1 134 ? 31.359 -6.318 -72.735 1.00 89.75 134 SER A N 1
ATOM 1049 C CA . SER A 1 134 ? 30.765 -5.548 -73.833 1.00 89.75 134 SER A CA 1
ATOM 1050 C C . SER A 1 134 ? 31.784 -4.658 -74.543 1.00 89.75 134 SER A C 1
ATOM 1052 O O . SER A 1 134 ? 31.768 -4.590 -75.771 1.00 89.75 134 SER A O 1
ATOM 1054 N N . ASP A 1 135 ? 32.717 -4.052 -73.806 1.00 88.88 135 ASP A N 1
ATOM 1055 C CA . ASP A 1 135 ? 33.787 -3.239 -74.387 1.00 88.88 135 ASP A CA 1
ATOM 1056 C C . ASP A 1 135 ? 34.741 -4.088 -75.238 1.00 88.88 135 ASP A C 1
ATOM 1058 O O . ASP A 1 135 ? 35.155 -3.661 -76.316 1.00 88.88 135 ASP A O 1
ATOM 1062 N N . SER A 1 136 ? 35.054 -5.314 -74.802 1.00 86.62 136 SER A N 1
ATOM 1063 C CA . SER A 1 136 ? 35.874 -6.251 -75.581 1.00 86.62 136 SER A CA 1
ATOM 1064 C C . SER A 1 136 ? 35.195 -6.647 -76.896 1.00 86.62 136 SER A C 1
ATOM 1066 O O . SER A 1 136 ? 35.830 -6.617 -77.949 1.00 86.62 136 SER A O 1
ATOM 1068 N N . LEU A 1 137 ? 33.895 -6.961 -76.863 1.00 86.50 137 LEU A N 1
ATOM 1069 C CA . LEU A 1 137 ? 33.120 -7.291 -78.067 1.00 86.50 137 LEU A CA 1
ATOM 1070 C C . LEU A 1 137 ? 32.994 -6.087 -79.011 1.00 86.50 137 LEU A C 1
ATOM 1072 O O . LEU A 1 137 ? 33.158 -6.216 -80.226 1.00 86.50 137 LEU A O 1
ATOM 1076 N N . ALA A 1 138 ? 32.755 -4.892 -78.462 1.00 85.94 138 ALA A N 1
ATOM 1077 C CA . ALA A 1 138 ? 32.753 -3.659 -79.239 1.00 85.94 138 ALA A CA 1
ATOM 1078 C C . ALA A 1 138 ? 34.121 -3.424 -79.895 1.00 85.94 138 ALA A C 1
ATOM 1080 O O . ALA A 1 138 ? 34.177 -3.027 -81.064 1.00 85.94 138 ALA A O 1
ATOM 1081 N N . GLN A 1 139 ? 35.218 -3.729 -79.191 1.00 83.12 139 GLN A N 1
ATOM 1082 C CA . GLN A 1 139 ? 36.562 -3.605 -79.740 1.00 83.12 139 GLN A CA 1
ATOM 1083 C C . GLN A 1 139 ? 36.857 -4.566 -80.900 1.00 83.12 139 GLN A C 1
ATOM 1085 O O . GLN A 1 139 ? 37.594 -4.223 -81.824 1.00 83.12 139 GLN A O 1
ATOM 1090 N N . GLU A 1 140 ? 36.288 -5.765 -80.884 1.00 76.81 140 GLU A N 1
ATOM 1091 C CA . GLU A 1 140 ? 36.406 -6.688 -82.013 1.00 76.81 140 GLU A CA 1
ATOM 1092 C C . GLU A 1 140 ? 35.574 -6.224 -83.215 1.00 76.81 140 GLU A C 1
ATOM 1094 O O . GLU A 1 140 ? 36.027 -6.336 -84.355 1.00 76.81 140 GLU A O 1
ATOM 1099 N N . SER A 1 141 ? 34.406 -5.615 -82.982 1.00 76.25 141 SER A N 1
ATOM 1100 C CA . SER A 1 141 ? 33.510 -5.177 -84.061 1.00 76.25 141 SER A CA 1
ATOM 1101 C C . SER A 1 141 ? 34.105 -4.095 -84.978 1.00 76.25 141 SER A C 1
ATOM 1103 O O . SER A 1 141 ? 33.849 -4.106 -86.182 1.00 76.25 141 SER A O 1
ATOM 1105 N N . TRP A 1 142 ? 34.949 -3.189 -84.463 1.00 70.69 142 TRP A N 1
ATOM 1106 C CA . TRP A 1 142 ? 35.583 -2.149 -85.291 1.00 70.69 142 TRP A CA 1
ATOM 1107 C C . TRP A 1 142 ? 36.814 -2.644 -86.061 1.00 70.69 142 TRP A C 1
ATOM 1109 O O . TRP A 1 142 ? 37.292 -1.947 -86.955 1.00 70.69 142 TRP A O 1
ATOM 1119 N N . LYS A 1 143 ? 37.323 -3.845 -85.750 1.00 65.25 143 LYS A N 1
ATOM 1120 C CA . LYS A 1 143 ? 38.448 -4.474 -86.462 1.00 65.25 143 LYS A CA 1
ATOM 1121 C C . LYS A 1 143 ? 38.027 -5.241 -87.718 1.00 65.25 143 LYS A C 1
ATOM 1123 O O . LYS A 1 143 ? 38.878 -5.840 -88.374 1.00 65.25 143 LYS A O 1
ATOM 1128 N N . VAL A 1 144 ? 36.749 -5.200 -88.096 1.00 58.69 144 VAL A N 1
ATOM 1129 C CA . VAL A 1 144 ? 36.311 -5.647 -89.423 1.00 58.69 144 VAL A CA 1
ATOM 1130 C C . VAL A 1 144 ? 36.934 -4.707 -90.466 1.00 58.69 144 VAL A C 1
ATOM 1132 O O . VAL A 1 144 ? 36.763 -3.490 -90.361 1.00 58.69 144 VAL A O 1
ATOM 1135 N N . PRO A 1 145 ? 37.690 -5.219 -91.457 1.00 52.53 145 PRO A N 1
ATOM 1136 C CA . PRO A 1 145 ? 38.345 -4.373 -92.436 1.00 52.53 145 PRO A CA 1
ATOM 1137 C C . PRO A 1 145 ? 37.288 -3.563 -93.179 1.00 52.53 145 PRO A C 1
ATOM 1139 O O . PRO A 1 145 ? 36.337 -4.107 -93.735 1.00 52.53 145 PRO A O 1
ATOM 1142 N N . SER A 1 146 ? 37.500 -2.249 -93.182 1.00 54.75 146 SER A N 1
ATOM 1143 C CA . SER A 1 146 ? 36.875 -1.267 -94.063 1.00 54.75 146 SER A CA 1
ATOM 1144 C C . SER A 1 146 ? 37.118 -1.654 -95.533 1.00 54.75 146 SER A C 1
ATOM 1146 O O . SER A 1 146 ? 37.945 -1.070 -96.231 1.00 54.75 146 SER A O 1
ATOM 1148 N N . GLY A 1 147 ? 36.413 -2.672 -96.009 1.00 52.81 147 GLY A N 1
ATOM 1149 C CA . GLY A 1 147 ? 36.323 -3.071 -97.400 1.00 52.81 147 GLY A CA 1
ATOM 1150 C C . GLY A 1 147 ? 34.871 -2.948 -97.828 1.00 52.81 147 GLY A C 1
ATOM 1151 O O . GLY A 1 147 ? 34.079 -3.845 -97.572 1.00 52.81 147 GLY A O 1
ATOM 1152 N N . GLY A 1 148 ? 34.525 -1.832 -98.470 1.00 49.06 148 GLY A N 1
ATOM 1153 C CA . GLY A 1 148 ? 33.229 -1.672 -99.134 1.00 49.06 148 GLY A CA 1
ATOM 1154 C C . GLY A 1 148 ? 32.330 -0.606 -98.520 1.00 49.06 148 GLY A C 1
ATOM 1155 O O . GLY A 1 148 ? 31.325 -0.896 -97.884 1.00 49.06 148 GLY A O 1
ATOM 1156 N N . SER A 1 149 ? 32.670 0.653 -98.787 1.00 49.88 149 SER A N 1
ATOM 1157 C CA . SER A 1 149 ? 31.743 1.779 -98.707 1.00 49.88 149 SER A CA 1
ATOM 1158 C C . SER A 1 149 ? 30.532 1.534 -99.619 1.00 49.88 149 SER A C 1
ATOM 1160 O O . SER A 1 149 ? 30.639 1.711 -100.832 1.00 49.88 149 SER A O 1
ATOM 1162 N N . MET A 1 150 ? 29.365 1.240 -99.047 1.00 46.22 150 MET A N 1
ATOM 1163 C CA . MET A 1 150 ? 28.082 1.584 -99.665 1.00 46.22 150 MET A CA 1
ATOM 1164 C C . MET A 1 150 ? 27.364 2.583 -98.757 1.00 46.22 150 MET A C 1
ATOM 1166 O O . MET A 1 150 ? 26.707 2.235 -97.780 1.00 46.22 150 MET A O 1
ATOM 1170 N N . ARG A 1 151 ? 27.565 3.868 -99.066 1.00 52.72 151 ARG A N 1
ATOM 1171 C CA . ARG A 1 151 ? 26.822 4.986 -98.484 1.00 52.72 151 ARG A CA 1
ATOM 1172 C C . ARG A 1 151 ? 25.371 4.911 -98.959 1.00 52.72 151 ARG A C 1
ATOM 1174 O O . ARG A 1 151 ? 25.128 5.066 -100.152 1.00 52.72 151 ARG A O 1
ATOM 1181 N N . LEU A 1 152 ? 24.418 4.789 -98.038 1.00 53.75 152 LEU A N 1
ATOM 1182 C CA . LEU A 1 152 ? 23.070 5.315 -98.250 1.00 53.75 152 LEU A CA 1
ATOM 1183 C C . LEU A 1 152 ? 22.846 6.495 -97.308 1.00 53.75 152 LEU A C 1
ATOM 1185 O O . LEU A 1 152 ? 22.918 6.379 -96.088 1.00 53.75 152 LEU A O 1
ATOM 1189 N N . ALA A 1 153 ? 22.641 7.650 -97.933 1.00 54.38 153 ALA A N 1
ATOM 1190 C CA . ALA A 1 153 ? 22.287 8.904 -97.302 1.00 54.38 153 ALA A CA 1
ATOM 1191 C C . ALA A 1 153 ? 20.823 8.873 -96.853 1.00 54.38 153 ALA A C 1
ATOM 1193 O O . ALA A 1 153 ? 19.946 8.487 -97.624 1.00 54.38 153 ALA A O 1
ATOM 1194 N N . TRP A 1 154 ? 20.563 9.359 -95.642 1.00 54.97 154 TRP A N 1
ATOM 1195 C CA . TRP A 1 154 ? 19.231 9.743 -95.186 1.00 54.97 154 TRP A CA 1
ATOM 1196 C C . TRP A 1 154 ? 19.307 11.162 -94.604 1.00 54.97 154 TRP A C 1
ATOM 1198 O O . TRP A 1 154 ? 20.060 11.372 -93.650 1.00 54.97 154 TRP A O 1
ATOM 1208 N N . PRO A 1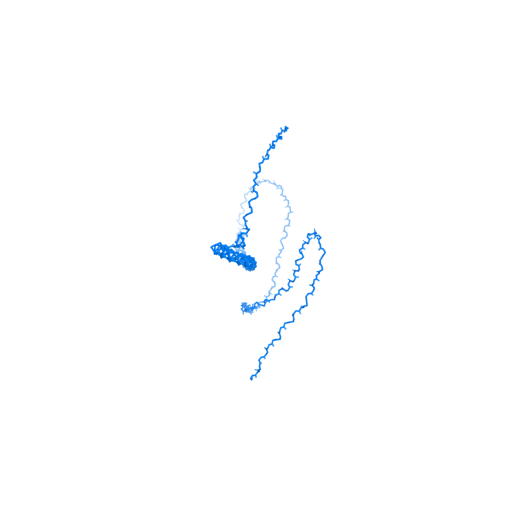 155 ? 18.604 12.154 -95.184 1.00 60.03 155 PRO A N 1
ATOM 1209 C CA . PRO A 1 155 ? 18.511 13.498 -94.632 1.00 60.03 155 PRO A CA 1
ATOM 1210 C C . PRO A 1 155 ? 17.175 13.691 -93.899 1.00 60.03 155 PRO A C 1
ATOM 1212 O O . PRO A 1 155 ? 16.122 13.309 -94.403 1.00 60.03 155 PRO A O 1
ATOM 1215 N N . GLY A 1 156 ? 17.204 14.342 -92.735 1.00 46.09 156 GLY A N 1
ATOM 1216 C CA . GLY A 1 156 ? 15.979 14.760 -92.049 1.00 46.09 156 GLY A CA 1
ATOM 1217 C C . GLY A 1 156 ? 16.207 15.297 -90.636 1.00 46.09 156 GLY A C 1
ATOM 1218 O O . GLY A 1 156 ? 16.260 14.536 -89.682 1.00 46.09 156 GLY A O 1
ATOM 1219 N N . THR A 1 157 ? 16.334 16.621 -90.535 1.00 52.66 157 THR A N 1
ATOM 1220 C CA . THR A 1 157 ? 16.216 17.512 -89.351 1.00 52.66 157 THR A CA 1
ATOM 1221 C C . THR A 1 157 ? 14.875 17.329 -88.584 1.00 52.66 157 THR A C 1
ATOM 1223 O O . THR A 1 157 ? 14.011 16.674 -89.165 1.00 52.66 157 THR A O 1
ATOM 1226 N N . PRO A 1 158 ? 14.578 17.952 -87.403 1.00 60.09 158 PRO A N 1
ATOM 1227 C CA . PRO A 1 158 ? 15.192 19.164 -86.830 1.00 60.09 158 PRO A CA 1
ATOM 1228 C C . PRO A 1 158 ? 15.372 19.265 -85.288 1.00 60.09 158 PRO A C 1
ATOM 1230 O O . PRO A 1 158 ? 14.762 18.573 -84.483 1.00 60.09 158 PRO A O 1
ATOM 1233 N N . GLN A 1 159 ? 16.234 20.222 -84.926 1.00 64.31 159 GLN A N 1
ATOM 1234 C CA . GLN A 1 159 ? 16.132 21.230 -83.857 1.00 64.31 159 GLN A CA 1
ATOM 1235 C C . GLN A 1 159 ? 14.965 21.120 -82.849 1.00 64.31 159 GLN A C 1
ATOM 1237 O O . GLN A 1 159 ? 13.814 21.373 -83.195 1.00 64.31 159 GLN A O 1
ATOM 1242 N N . ALA A 1 160 ? 15.299 20.944 -81.566 1.00 49.69 160 ALA A N 1
ATOM 1243 C CA . ALA A 1 160 ? 14.479 21.407 -80.449 1.00 49.69 160 ALA A CA 1
ATOM 1244 C C . ALA A 1 160 ? 15.368 21.833 -79.270 1.00 49.69 160 ALA A C 1
ATOM 1246 O O . ALA A 1 160 ? 16.333 21.163 -78.912 1.00 49.69 160 ALA A O 1
ATOM 1247 N N . SER A 1 161 ? 15.040 23.010 -78.744 1.00 57.84 161 SER A N 1
ATOM 1248 C CA . SER A 1 161 ? 15.620 23.709 -77.601 1.00 57.84 161 SER A CA 1
ATOM 1249 C C . SER A 1 161 ? 15.306 23.012 -76.265 1.00 57.84 161 SER A C 1
ATOM 1251 O O . SER A 1 161 ? 14.667 21.963 -76.260 1.00 57.84 161 SER A O 1
ATOM 1253 N N . HIS A 1 162 ? 15.662 23.676 -75.154 1.00 43.06 162 HIS A N 1
ATOM 1254 C CA . HIS A 1 162 ? 15.551 23.286 -73.733 1.00 43.06 162 HIS A CA 1
ATOM 1255 C C . HIS A 1 162 ? 16.770 22.467 -73.278 1.00 43.06 162 HIS A C 1
ATOM 1257 O O . HIS A 1 162 ? 17.133 21.484 -73.896 1.00 43.06 162 HIS A O 1
ATOM 1263 N N . GLY A 1 163 ? 17.507 22.797 -72.226 1.00 42.62 163 GLY A N 1
ATOM 1264 C CA . GLY A 1 163 ? 17.341 23.748 -71.138 1.00 42.62 163 GLY A CA 1
ATOM 1265 C C . GLY A 1 163 ? 18.173 23.200 -69.970 1.00 42.62 163 GLY A C 1
ATOM 1266 O O . GLY A 1 163 ? 18.244 21.991 -69.794 1.00 42.62 163 GLY A O 1
ATOM 1267 N N . GLY A 1 164 ? 18.817 24.069 -69.189 1.00 43.50 164 GLY A N 1
ATOM 1268 C CA . GLY A 1 164 ? 19.313 23.707 -67.855 1.00 43.50 164 GLY A CA 1
ATOM 1269 C C . GLY A 1 164 ? 20.595 22.872 -67.797 1.00 43.50 164 GLY A C 1
ATOM 1270 O O . GLY A 1 164 ? 20.576 21.674 -67.544 1.00 43.50 164 GLY A O 1
ATOM 1271 N N . SER A 1 165 ? 21.730 23.559 -67.906 1.00 53.53 165 SER A N 1
ATOM 1272 C CA . SER A 1 165 ? 23.023 23.097 -67.399 1.00 53.53 165 SER A CA 1
ATOM 1273 C C . SER A 1 165 ? 22.959 22.910 -65.875 1.00 53.53 165 SER A C 1
ATOM 1275 O O . SER A 1 165 ? 23.007 23.889 -65.133 1.00 53.53 165 SER A O 1
ATOM 1277 N N . MET A 1 166 ? 22.899 21.666 -65.405 1.00 50.50 166 MET A N 1
ATOM 1278 C CA . MET A 1 166 ? 23.233 21.292 -64.027 1.00 50.50 166 MET A CA 1
ATOM 1279 C C . MET A 1 166 ? 24.477 20.404 -64.074 1.00 50.50 166 MET A C 1
ATOM 1281 O O . MET A 1 166 ? 24.408 19.203 -64.322 1.00 50.50 166 MET A O 1
ATOM 1285 N N . SER A 1 167 ? 25.637 21.026 -63.871 1.00 54.53 167 SER A N 1
ATOM 1286 C CA . SER A 1 167 ? 26.914 20.342 -63.693 1.00 54.53 167 SER A CA 1
ATOM 1287 C C . SER A 1 167 ? 26.887 19.527 -62.398 1.00 54.53 167 SER A C 1
ATOM 1289 O O . SER A 1 167 ? 27.134 20.068 -61.322 1.00 54.53 167 SER A O 1
ATOM 1291 N N . VAL A 1 168 ? 26.628 18.222 -62.487 1.00 53.03 168 VAL A N 1
ATOM 1292 C CA . VAL A 1 168 ? 26.879 17.295 -61.376 1.00 53.03 168 VAL A CA 1
ATOM 1293 C C . VAL A 1 168 ? 28.354 16.904 -61.422 1.00 53.03 168 VAL A C 1
ATOM 1295 O O . VAL A 1 168 ? 28.781 16.070 -62.216 1.00 53.03 168 VAL A O 1
ATOM 1298 N N . ARG A 1 169 ? 29.162 17.553 -60.577 1.00 48.91 169 ARG A N 1
ATOM 1299 C CA . ARG A 1 169 ? 30.533 17.123 -60.285 1.00 48.91 169 ARG A CA 1
ATOM 1300 C C . ARG A 1 169 ? 30.463 15.855 -59.435 1.00 48.91 169 ARG A C 1
ATOM 1302 O O . ARG A 1 169 ? 30.232 15.935 -58.233 1.00 48.91 169 ARG A O 1
ATOM 1309 N N . VAL A 1 170 ? 30.664 14.698 -60.056 1.00 50.69 170 VAL A N 1
ATOM 1310 C CA . VAL A 1 170 ? 30.915 13.442 -59.341 1.00 50.69 170 VAL A CA 1
ATOM 1311 C C . VAL A 1 170 ? 32.387 13.433 -58.926 1.00 50.69 170 VAL A C 1
ATOM 1313 O O . VAL A 1 170 ? 33.283 13.408 -59.768 1.00 50.69 170 VAL A O 1
ATOM 1316 N N . ALA A 1 171 ? 32.631 13.532 -57.621 1.00 56.38 171 ALA A N 1
ATOM 1317 C CA . ALA A 1 171 ? 33.951 13.370 -57.025 1.00 56.38 171 ALA A CA 1
ATOM 1318 C C . ALA A 1 171 ? 34.349 11.877 -57.005 1.00 56.38 171 ALA A C 1
ATOM 1320 O O . ALA A 1 171 ? 33.492 11.035 -56.735 1.00 56.38 171 ALA A O 1
ATOM 1321 N N . PRO A 1 172 ? 35.622 11.523 -57.255 1.00 60.88 172 PRO A N 1
ATOM 1322 C CA . PRO A 1 172 ? 36.100 10.151 -57.093 1.00 60.88 172 PRO A CA 1
ATOM 1323 C C . PRO A 1 172 ? 36.259 9.799 -55.601 1.00 60.88 172 PRO A C 1
ATOM 1325 O O . PRO A 1 172 ? 36.744 10.638 -54.836 1.00 60.88 172 PRO A O 1
ATOM 1328 N N . PRO A 1 173 ? 35.916 8.575 -55.154 1.00 63.88 173 PRO A N 1
ATOM 1329 C CA . PRO A 1 173 ? 36.251 8.138 -53.808 1.00 63.88 173 PRO A CA 1
ATOM 1330 C C . PRO A 1 173 ? 37.756 7.877 -53.689 1.00 63.88 173 PRO A C 1
ATOM 1332 O O . PRO A 1 173 ? 38.373 7.170 -54.490 1.00 63.88 173 PRO A O 1
ATOM 1335 N N . SER A 1 174 ? 38.338 8.471 -52.653 1.00 65.25 174 SER A N 1
ATOM 1336 C CA . SER A 1 174 ? 39.725 8.295 -52.257 1.00 65.25 174 SER A CA 1
ATOM 1337 C C . SER A 1 174 ? 40.027 6.838 -51.914 1.00 65.25 174 SER A C 1
ATOM 1339 O O . SER A 1 174 ? 39.427 6.221 -51.037 1.00 65.25 174 SER A O 1
ATOM 1341 N N . ARG A 1 175 ? 41.030 6.343 -52.627 1.00 53.50 175 ARG A N 1
ATOM 1342 C CA . ARG A 1 175 ? 41.807 5.124 -52.438 1.00 53.50 175 ARG A CA 1
ATOM 1343 C C . ARG A 1 175 ? 42.231 4.898 -50.976 1.00 53.50 175 ARG A C 1
ATOM 1345 O O . ARG A 1 175 ? 42.920 5.723 -50.389 1.00 53.50 175 ARG A O 1
ATOM 1352 N N . SER A 1 176 ? 41.847 3.731 -50.467 1.00 50.19 176 SER A N 1
ATOM 1353 C CA . SER A 1 176 ? 42.569 2.831 -49.557 1.00 50.19 176 SER A CA 1
ATOM 1354 C C . SER A 1 176 ? 43.555 3.441 -48.547 1.00 50.19 176 SER A C 1
ATOM 1356 O O . SER A 1 176 ? 44.690 3.765 -48.893 1.00 50.19 176 SER A O 1
ATOM 1358 N N . GLN A 1 177 ? 43.200 3.375 -47.261 1.00 53.91 177 GLN A N 1
ATOM 1359 C CA . GLN A 1 177 ? 44.177 3.025 -46.230 1.00 53.91 177 GLN A CA 1
ATOM 1360 C C . GLN A 1 177 ? 43.785 1.694 -45.591 1.00 53.91 177 GLN A C 1
ATOM 1362 O O . GLN A 1 177 ? 42.739 1.553 -44.964 1.00 53.91 177 GLN A O 1
ATOM 1367 N N . LEU A 1 178 ? 44.654 0.713 -45.826 1.00 51.81 178 LEU A N 1
ATOM 1368 C CA . LEU A 1 178 ? 44.769 -0.529 -45.081 1.00 51.81 178 LEU A CA 1
ATOM 1369 C C . LEU A 1 178 ? 44.969 -0.193 -43.600 1.00 51.81 178 LEU A C 1
ATOM 1371 O O . LEU A 1 178 ? 45.987 0.400 -43.246 1.00 51.81 178 LEU A O 1
ATOM 1375 N N . ILE A 1 179 ? 44.039 -0.610 -42.743 1.00 47.31 179 ILE A N 1
ATOM 1376 C CA . ILE A 1 179 ? 44.316 -0.770 -41.317 1.00 47.31 179 ILE A CA 1
ATOM 1377 C C . ILE A 1 179 ? 44.290 -2.262 -41.025 1.00 47.31 179 ILE A C 1
ATOM 1379 O O . ILE A 1 179 ? 43.352 -2.983 -41.361 1.00 47.31 179 ILE A O 1
ATOM 1383 N N . ALA A 1 180 ? 45.419 -2.689 -40.478 1.00 43.59 180 ALA A N 1
ATOM 1384 C CA . ALA A 1 180 ? 45.778 -4.043 -40.145 1.00 43.59 180 ALA A CA 1
ATOM 1385 C C . ALA A 1 180 ? 44.722 -4.739 -39.281 1.00 43.59 180 ALA A C 1
ATOM 1387 O O . ALA A 1 180 ? 44.147 -4.158 -38.361 1.00 43.59 180 ALA A O 1
ATOM 1388 N N . ALA A 1 181 ? 44.550 -6.026 -39.570 1.00 50.34 181 ALA A N 1
ATOM 1389 C CA . ALA A 1 181 ? 43.882 -6.984 -38.716 1.00 50.34 181 ALA A CA 1
ATOM 1390 C C . ALA A 1 181 ? 44.461 -6.924 -37.293 1.00 50.34 181 ALA A C 1
ATOM 1392 O O . ALA A 1 181 ? 45.611 -7.287 -37.051 1.00 50.34 181 ALA A O 1
ATOM 1393 N N . GLY A 1 182 ? 43.633 -6.472 -36.357 1.00 41.56 182 GLY A N 1
ATOM 1394 C CA . GLY A 1 182 ? 43.872 -6.535 -34.925 1.00 41.56 182 GLY A CA 1
ATOM 1395 C C . GLY A 1 182 ? 42.582 -6.976 -34.257 1.00 41.56 182 GLY A C 1
ATOM 1396 O O . GLY A 1 182 ? 41.706 -6.161 -34.002 1.00 41.56 182 GLY A O 1
ATOM 1397 N N . PHE A 1 183 ? 42.459 -8.280 -34.022 1.00 52.78 183 PHE A N 1
ATOM 1398 C CA . PHE A 1 183 ? 41.439 -8.873 -33.163 1.00 52.78 183 PHE A CA 1
ATOM 1399 C C . PHE A 1 183 ? 41.451 -8.210 -31.772 1.00 52.78 183 PHE A C 1
ATOM 1401 O O . PHE A 1 183 ? 42.462 -8.331 -31.075 1.00 52.78 183 PHE A O 1
ATOM 1408 N N . PRO A 1 184 ? 40.340 -7.641 -31.272 1.00 52.62 184 PRO A N 1
ATOM 1409 C CA . PRO A 1 184 ? 40.086 -7.630 -29.847 1.00 52.62 184 PRO A CA 1
ATOM 1410 C C . PRO A 1 184 ? 39.425 -8.959 -29.478 1.00 52.62 184 PRO A C 1
ATOM 1412 O O . PRO A 1 184 ? 38.225 -9.184 -29.610 1.00 52.62 184 PRO A O 1
ATOM 1415 N N . ARG A 1 185 ? 40.302 -9.856 -29.039 1.00 50.84 185 ARG A N 1
ATOM 1416 C CA . ARG A 1 185 ? 40.043 -10.941 -28.099 1.00 50.84 185 ARG A CA 1
ATOM 1417 C C . ARG A 1 185 ? 39.039 -10.508 -27.022 1.00 50.84 185 ARG A C 1
ATOM 1419 O O . ARG A 1 185 ? 39.215 -9.460 -26.410 1.00 50.84 185 ARG A O 1
ATOM 1426 N N . GLU A 1 186 ? 38.032 -11.354 -26.826 1.00 48.78 186 GLU A N 1
ATOM 1427 C CA . GLU A 1 186 ? 37.173 -11.503 -25.648 1.00 48.78 186 GLU A CA 1
ATOM 1428 C C . GLU A 1 186 ? 37.253 -10.397 -24.584 1.00 48.78 186 GLU A C 1
ATOM 1430 O O . GLU A 1 186 ? 38.136 -10.392 -23.726 1.00 48.78 186 GLU A O 1
ATOM 1435 N N . GLN A 1 187 ? 36.243 -9.531 -24.555 1.00 47.75 187 GLN A N 1
ATOM 1436 C CA . GLN A 1 187 ? 35.749 -9.014 -23.283 1.00 47.75 187 GLN A CA 1
ATOM 1437 C C . GLN A 1 187 ? 34.376 -9.619 -23.040 1.00 47.75 187 GLN A C 1
ATOM 1439 O O . GLN A 1 187 ? 33.342 -9.128 -23.488 1.00 47.75 187 GLN A O 1
ATOM 1444 N N . SER A 1 188 ? 34.424 -10.748 -22.343 1.00 49.75 188 SER A N 1
ATOM 1445 C CA . SER A 1 188 ? 33.339 -11.284 -21.544 1.00 49.75 188 SER A CA 1
ATOM 1446 C C . SER A 1 188 ? 32.695 -10.152 -20.745 1.00 49.75 188 SER A C 1
ATOM 1448 O O . SER A 1 188 ? 33.273 -9.613 -19.802 1.00 49.75 188 SER A O 1
ATOM 1450 N N . MET A 1 189 ? 31.481 -9.766 -21.131 1.00 46.66 189 MET A N 1
ATOM 1451 C CA . MET A 1 189 ? 30.665 -8.930 -20.265 1.00 46.66 189 MET A CA 1
ATOM 1452 C C . MET A 1 189 ? 30.224 -9.797 -19.080 1.00 46.66 189 MET A C 1
ATOM 1454 O O . MET A 1 189 ? 29.608 -10.845 -19.298 1.00 46.66 189 MET A O 1
ATOM 1458 N N . PRO A 1 190 ? 30.535 -9.421 -17.827 1.00 50.97 190 PRO A N 1
ATOM 1459 C CA . PRO A 1 190 ? 30.035 -10.152 -16.680 1.00 50.97 190 PRO A CA 1
ATOM 1460 C C . PRO A 1 190 ? 28.518 -9.964 -16.614 1.00 50.97 190 PRO A C 1
ATOM 1462 O O . PRO A 1 190 ? 28.024 -8.864 -16.364 1.00 50.97 190 PRO A O 1
ATOM 1465 N N . ILE A 1 191 ? 27.781 -11.060 -16.804 1.00 54.44 191 ILE A N 1
ATOM 1466 C CA . ILE A 1 191 ? 26.396 -11.189 -16.350 1.00 54.44 191 ILE A CA 1
ATOM 1467 C C . ILE A 1 191 ? 26.445 -11.050 -14.828 1.00 54.44 191 ILE A C 1
ATOM 1469 O O . ILE A 1 191 ? 26.693 -12.003 -14.092 1.00 54.44 191 ILE A O 1
ATOM 1473 N N . ARG A 1 192 ? 26.295 -9.816 -14.349 1.00 44.41 192 ARG A N 1
ATOM 1474 C CA . ARG A 1 192 ? 26.190 -9.519 -12.929 1.00 44.41 192 ARG A CA 1
ATOM 1475 C C . ARG A 1 192 ? 24.745 -9.771 -12.525 1.00 44.41 192 ARG A C 1
ATOM 1477 O O . ARG A 1 192 ? 23.891 -8.898 -12.633 1.00 44.41 192 ARG A O 1
ATOM 1484 N N . SER A 1 193 ? 24.488 -10.994 -12.083 1.00 55.50 193 SER A N 1
ATOM 1485 C CA . SER A 1 193 ? 23.269 -11.395 -11.389 1.00 55.50 193 SER A CA 1
ATOM 1486 C C . SER A 1 193 ? 23.007 -10.440 -10.215 1.00 55.50 193 SER A C 1
ATOM 1488 O O . SER A 1 193 ? 23.868 -10.327 -9.335 1.00 55.50 193 SER A O 1
ATOM 1490 N N . PRO A 1 194 ? 21.854 -9.754 -10.129 1.00 52.56 194 PRO A N 1
ATOM 1491 C CA . PRO A 1 194 ? 21.473 -9.073 -8.905 1.00 52.56 194 PRO A CA 1
ATOM 1492 C C . PRO A 1 194 ? 20.900 -10.122 -7.949 1.00 52.56 194 PRO A C 1
ATOM 1494 O O . PRO A 1 194 ? 19.706 -10.390 -7.935 1.00 52.56 194 PRO A O 1
ATOM 1497 N N . SER A 1 195 ? 21.768 -10.744 -7.155 1.00 57.75 195 SER A N 1
ATOM 1498 C CA . SER A 1 195 ? 21.348 -11.562 -6.020 1.00 57.75 195 SER A CA 1
ATOM 1499 C C . SER A 1 195 ? 22.074 -11.102 -4.771 1.00 57.75 195 SER A C 1
ATOM 1501 O O . SER A 1 195 ? 23.043 -11.717 -4.358 1.00 57.75 195 SER A O 1
ATOM 1503 N N . HIS A 1 196 ? 21.588 -10.018 -4.173 1.00 46.62 196 HIS A N 1
ATOM 1504 C CA . HIS A 1 196 ? 21.565 -9.878 -2.724 1.00 46.62 196 HIS A CA 1
ATOM 1505 C C . HIS A 1 196 ? 20.290 -9.134 -2.349 1.00 46.62 196 HIS A C 1
ATOM 1507 O O . HIS A 1 196 ? 20.094 -7.971 -2.695 1.00 46.62 196 HIS A O 1
ATOM 1513 N N . ALA A 1 197 ? 19.422 -9.851 -1.644 1.00 50.94 197 ALA A N 1
ATOM 1514 C CA . ALA A 1 197 ? 18.361 -9.284 -0.846 1.00 50.94 197 ALA A CA 1
ATOM 1515 C C . ALA A 1 197 ? 18.966 -8.245 0.111 1.00 50.94 197 ALA A C 1
ATOM 1517 O O . ALA A 1 197 ? 19.578 -8.592 1.122 1.00 50.94 197 ALA A O 1
ATOM 1518 N N . THR A 1 198 ? 18.801 -6.963 -0.206 1.00 52.09 198 THR A N 1
ATOM 1519 C CA . THR A 1 198 ? 18.868 -5.915 0.806 1.00 52.09 198 THR A CA 1
ATOM 1520 C C . THR A 1 198 ? 17.573 -6.007 1.591 1.00 52.09 198 THR A C 1
ATOM 1522 O O . THR A 1 198 ? 16.508 -5.591 1.140 1.00 52.09 198 THR A O 1
ATOM 1525 N N . VAL A 1 199 ? 17.679 -6.621 2.764 1.00 50.41 199 VAL A N 1
ATOM 1526 C CA . VAL A 1 199 ? 16.671 -6.546 3.813 1.00 50.41 199 VAL A CA 1
ATOM 1527 C C . VAL A 1 199 ? 16.364 -5.067 4.036 1.00 50.41 199 VAL A C 1
ATOM 1529 O O . VAL A 1 199 ? 17.257 -4.268 4.313 1.00 50.41 199 VAL A O 1
ATOM 1532 N N . MET A 1 200 ? 15.094 -4.725 3.850 1.00 45.47 200 MET A N 1
ATOM 1533 C CA . MET A 1 200 ? 14.503 -3.425 4.130 1.00 45.47 200 MET A CA 1
ATOM 1534 C C . MET A 1 200 ? 14.921 -2.947 5.527 1.00 45.47 200 MET A C 1
ATOM 1536 O O . MET A 1 200 ? 14.392 -3.413 6.537 1.00 45.47 200 MET A O 1
ATOM 1540 N N . ALA A 1 201 ? 15.840 -1.988 5.602 1.00 43.69 201 ALA A N 1
ATOM 1541 C CA . ALA A 1 201 ? 15.918 -1.121 6.764 1.00 43.69 201 ALA A CA 1
ATOM 1542 C C . ALA A 1 201 ? 14.753 -0.133 6.642 1.00 43.69 201 ALA A C 1
ATOM 1544 O O . ALA A 1 201 ? 14.842 0.855 5.913 1.00 43.69 201 ALA A O 1
ATOM 1545 N N . LEU A 1 202 ? 13.642 -0.425 7.327 1.00 49.81 202 LEU A N 1
ATOM 1546 C CA . LEU A 1 202 ? 12.610 0.565 7.622 1.00 49.81 202 LEU A CA 1
ATOM 1547 C C . LEU A 1 202 ? 13.272 1.708 8.407 1.00 49.81 202 LEU A C 1
ATOM 1549 O O . LEU A 1 202 ? 13.363 1.673 9.633 1.00 49.81 202 LEU A O 1
ATOM 1553 N N . SER A 1 203 ? 13.749 2.734 7.703 1.00 46.94 203 SER A N 1
ATOM 1554 C CA . SER A 1 203 ? 13.982 4.032 8.314 1.00 46.94 203 SER A CA 1
ATOM 1555 C C . SER A 1 203 ? 12.614 4.660 8.541 1.00 46.94 203 SER A C 1
ATOM 1557 O O . SER A 1 203 ? 11.973 5.140 7.605 1.00 46.94 203 SER A O 1
ATOM 1559 N N . SER A 1 204 ? 12.144 4.615 9.782 1.00 50.91 204 SER A N 1
ATOM 1560 C CA . SER A 1 204 ? 10.956 5.336 10.219 1.00 50.91 204 SER A CA 1
ATOM 1561 C C . SER A 1 204 ? 11.076 6.818 9.841 1.00 50.91 204 SER A C 1
ATOM 1563 O O . SER A 1 204 ? 11.985 7.489 10.342 1.00 50.91 204 SER A O 1
ATOM 1565 N N . PRO A 1 205 ? 10.174 7.381 9.019 1.00 48.22 205 PRO A N 1
ATOM 1566 C CA . PRO A 1 205 ? 10.080 8.821 8.909 1.00 48.22 205 PRO A CA 1
ATOM 1567 C C . PRO A 1 205 ? 9.520 9.345 10.235 1.00 48.22 205 PRO A C 1
ATOM 1569 O O . PRO A 1 205 ? 8.346 9.169 10.557 1.00 48.22 205 PRO A O 1
ATOM 1572 N N . LYS A 1 206 ? 10.368 10.012 11.023 1.00 53.03 206 LYS A N 1
ATOM 1573 C CA . LYS A 1 206 ? 9.909 10.973 12.031 1.00 53.03 206 LYS A CA 1
ATOM 1574 C C . LYS A 1 206 ? 9.294 12.150 11.281 1.00 53.03 206 LYS A C 1
ATOM 1576 O O . LYS A 1 206 ? 9.942 13.170 11.072 1.00 53.03 206 LYS A O 1
ATOM 1581 N N . HIS A 1 207 ? 8.059 11.991 10.830 1.00 44.72 207 HIS A N 1
ATOM 1582 C CA . HIS A 1 207 ? 7.260 13.101 10.352 1.00 44.72 207 HIS A CA 1
ATOM 1583 C C . HIS A 1 207 ? 6.237 13.436 11.429 1.00 44.72 207 HIS A C 1
ATOM 1585 O O . HIS A 1 207 ? 5.096 12.986 11.424 1.00 44.72 207 HIS A O 1
ATOM 1591 N N . THR A 1 208 ? 6.694 14.239 12.388 1.00 53.44 208 THR A N 1
ATOM 1592 C CA . THR A 1 208 ? 5.823 15.087 13.195 1.00 53.44 208 THR A CA 1
ATOM 1593 C C . THR A 1 208 ? 5.241 16.141 12.254 1.00 53.44 208 THR A C 1
ATOM 1595 O O . THR A 1 208 ? 5.713 17.273 12.212 1.00 53.44 208 THR A O 1
ATOM 1598 N N . GLN A 1 209 ? 4.249 15.772 11.441 1.00 45.53 209 GLN A N 1
ATOM 1599 C CA . GLN A 1 209 ? 3.328 16.773 10.921 1.00 45.53 209 GLN A CA 1
ATOM 1600 C C . GLN A 1 209 ? 2.361 17.084 12.051 1.00 45.53 209 GLN A C 1
ATOM 1602 O O . GLN A 1 209 ? 1.427 16.337 12.337 1.00 45.53 209 GLN A O 1
ATOM 1607 N N . ALA A 1 210 ? 2.648 18.190 12.732 1.00 47.03 210 ALA A N 1
ATOM 1608 C CA . ALA A 1 210 ? 1.646 18.917 13.475 1.00 47.03 210 ALA A CA 1
ATOM 1609 C C . ALA A 1 210 ? 0.530 19.277 12.486 1.00 47.03 210 ALA A C 1
ATOM 1611 O O . ALA A 1 210 ? 0.662 20.195 11.678 1.00 47.03 210 ALA A O 1
ATOM 1612 N N . VAL A 1 211 ? -0.553 18.504 12.518 1.00 45.25 211 VAL A N 1
ATOM 1613 C CA . VAL A 1 211 ? -1.821 18.894 11.914 1.00 45.25 211 VAL A CA 1
ATOM 1614 C C . VAL A 1 211 ? -2.342 20.053 12.757 1.00 45.25 211 VAL A C 1
ATOM 1616 O O . VAL A 1 211 ? -3.011 19.869 13.770 1.00 45.25 211 VAL A O 1
ATOM 1619 N N . THR A 1 212 ? -1.972 21.265 12.353 1.00 51.25 212 THR A N 1
ATOM 1620 C CA . THR A 1 212 ? -2.656 22.493 12.746 1.00 51.25 212 THR A CA 1
ATOM 1621 C C . THR A 1 212 ? -4.061 22.413 12.164 1.00 51.25 212 THR A C 1
ATOM 1623 O O . THR A 1 212 ? -4.275 22.683 10.984 1.00 51.25 212 THR A O 1
ATOM 1626 N N . MET A 1 213 ? -5.027 21.983 12.975 1.00 49.53 213 MET A N 1
ATOM 1627 C CA . MET A 1 213 ? -6.434 22.183 12.646 1.00 49.53 213 MET A CA 1
ATOM 1628 C C . MET A 1 213 ? -6.733 23.690 12.693 1.00 49.53 213 MET A C 1
ATOM 1630 O O . MET A 1 213 ? -6.278 24.360 13.625 1.00 49.53 213 MET A O 1
ATOM 1634 N N . PRO A 1 214 ? -7.487 24.254 11.734 1.00 53.06 214 PRO A N 1
ATOM 1635 C CA . PRO A 1 214 ? -7.978 25.615 11.859 1.00 53.06 214 PRO A CA 1
ATOM 1636 C C . PRO A 1 214 ? -8.976 25.671 13.019 1.00 53.06 214 PRO A C 1
ATOM 1638 O O . PRO A 1 214 ? -10.064 25.100 12.961 1.00 53.06 214 PRO A O 1
ATOM 1641 N N . ALA A 1 215 ? -8.578 26.360 14.086 1.00 43.19 215 ALA A N 1
ATOM 1642 C CA . ALA A 1 215 ? -9.476 26.776 15.145 1.00 43.19 215 ALA A CA 1
ATOM 1643 C C . ALA A 1 215 ? -10.515 27.732 14.544 1.00 43.19 215 ALA A C 1
ATOM 1645 O O . ALA A 1 215 ? -10.198 28.864 14.176 1.00 43.19 215 ALA A O 1
ATOM 1646 N N . SER A 1 216 ? -11.764 27.276 14.443 1.00 49.25 216 SER A N 1
ATOM 1647 C CA . SER A 1 216 ? -12.891 28.191 14.342 1.00 49.25 216 SER A CA 1
ATOM 1648 C C . SER A 1 216 ? -12.966 28.964 15.655 1.00 49.25 216 SER A C 1
ATOM 1650 O O . SER A 1 216 ? -13.195 28.376 16.714 1.00 49.25 216 SER A O 1
ATOM 1652 N N . SER A 1 217 ? -12.745 30.273 15.570 1.00 51.19 217 SER A N 1
ATOM 1653 C CA . SER A 1 217 ? -12.994 31.238 16.635 1.00 51.19 217 SER A CA 1
ATOM 1654 C C . SER A 1 217 ? -14.349 30.996 17.296 1.00 51.19 217 SER A C 1
ATOM 1656 O O . SER A 1 217 ? -15.400 31.245 16.712 1.00 51.19 217 SER A O 1
ATOM 1658 N N . GLY A 1 218 ? -14.293 30.552 18.542 1.00 46.78 218 GLY A N 1
ATOM 1659 C CA . GLY A 1 218 ? -15.388 30.531 19.495 1.00 46.78 218 GLY A CA 1
ATOM 1660 C C . GLY A 1 218 ? -14.748 30.635 20.866 1.00 46.78 218 GLY A C 1
ATOM 1661 O O . GLY A 1 218 ? -14.198 29.662 21.369 1.00 46.78 218 GLY A O 1
ATOM 1662 N N . ALA A 1 219 ? -14.707 31.857 21.387 1.00 55.06 219 ALA A N 1
ATOM 1663 C CA . ALA A 1 219 ? -14.103 32.216 22.658 1.00 55.06 219 ALA A CA 1
ATOM 1664 C C . ALA A 1 219 ? -14.496 31.244 23.780 1.00 55.06 219 ALA A C 1
ATOM 1666 O O . ALA A 1 219 ? -15.669 30.911 23.909 1.00 55.06 219 ALA A O 1
ATOM 1667 N N . LEU A 1 220 ? -13.528 30.853 24.610 1.00 50.94 220 LEU A N 1
ATOM 1668 C CA . LEU A 1 220 ? -13.586 31.019 26.063 1.00 50.94 220 LEU A CA 1
ATOM 1669 C C . LEU A 1 220 ? -12.246 30.604 26.687 1.00 50.94 220 LEU A C 1
ATOM 1671 O O . LEU A 1 220 ? -11.627 29.599 26.353 1.00 50.94 220 LEU A O 1
ATOM 1675 N N . GLN A 1 221 ? -11.794 31.481 27.565 1.00 55.75 221 GLN A N 1
ATOM 1676 C CA . GLN A 1 221 ? -10.502 31.539 28.221 1.00 55.75 221 GLN A CA 1
ATOM 1677 C C . GLN A 1 221 ? -10.459 30.490 29.345 1.00 55.75 221 GLN A C 1
ATOM 1679 O O . GLN A 1 221 ? -11.224 30.581 30.300 1.00 55.75 221 GLN A O 1
ATOM 1684 N N . GLY A 1 222 ? -9.581 29.491 29.238 1.00 52.53 222 GLY A N 1
ATOM 1685 C CA . GLY A 1 222 ? -9.373 28.474 30.273 1.00 52.53 222 GLY A CA 1
ATOM 1686 C C . GLY A 1 222 ? -7.923 28.002 30.263 1.00 52.53 222 GLY A C 1
ATOM 1687 O O . GLY A 1 222 ? -7.428 27.544 29.238 1.00 52.53 222 GLY A O 1
ATOM 1688 N N . GLN A 1 223 ? -7.221 28.190 31.380 1.00 55.16 223 GLN A N 1
ATOM 1689 C CA . GLN A 1 223 ? -5.790 27.912 31.506 1.00 55.16 223 GLN A CA 1
ATOM 1690 C C . GLN A 1 223 ? -5.455 26.415 31.356 1.00 55.16 223 GLN A C 1
ATOM 1692 O O . GLN A 1 223 ? -6.214 25.576 31.844 1.00 55.16 223 GLN A O 1
ATOM 1697 N N . PRO A 1 224 ? -4.300 26.056 30.763 1.00 51.22 224 PRO A N 1
ATOM 1698 C CA . PRO A 1 224 ? -3.831 24.678 30.743 1.00 51.22 224 PRO A CA 1
ATOM 1699 C C . PRO A 1 224 ? -3.165 24.297 32.074 1.00 51.22 224 PRO A C 1
ATOM 1701 O O . PRO A 1 224 ? -2.157 24.874 32.479 1.00 51.22 224 PRO A O 1
ATOM 1704 N N . ILE A 1 225 ? -3.712 23.275 32.733 1.00 60.50 225 ILE A N 1
ATOM 1705 C CA . ILE A 1 225 ? -3.058 22.558 33.833 1.00 60.50 225 ILE A CA 1
ATOM 1706 C C . ILE A 1 225 ? -1.922 21.721 33.232 1.00 60.50 225 ILE A C 1
ATOM 1708 O O . ILE A 1 225 ? -2.161 20.795 32.457 1.00 60.50 225 ILE A O 1
ATOM 1712 N N . VAL A 1 226 ? -0.681 22.051 33.586 1.00 59.47 226 VAL A N 1
ATOM 1713 C CA . VAL A 1 226 ? 0.516 21.283 33.223 1.00 59.47 226 VAL A CA 1
ATOM 1714 C C . VAL A 1 226 ? 0.691 20.148 34.237 1.00 59.47 226 VAL A C 1
ATOM 1716 O O . VAL A 1 226 ? 0.989 20.395 35.403 1.00 59.47 226 VAL A O 1
ATOM 1719 N N . LEU A 1 227 ? 0.496 18.901 33.802 1.00 60.62 227 LEU A N 1
ATOM 1720 C CA . LEU A 1 227 ? 0.831 17.696 34.572 1.00 60.62 227 LEU A CA 1
ATOM 1721 C C . LEU A 1 227 ? 2.312 17.320 34.347 1.00 60.62 227 LEU A C 1
ATOM 1723 O O . LEU A 1 227 ? 2.767 17.347 33.201 1.00 60.62 227 LEU A O 1
ATOM 1727 N N . PRO A 1 228 ? 3.075 16.956 35.398 1.00 59.41 228 PRO A N 1
ATOM 1728 C CA . PRO A 1 228 ? 4.477 16.572 35.265 1.00 59.41 228 PRO A CA 1
ATOM 1729 C C . PRO A 1 228 ? 4.640 15.189 34.616 1.00 59.41 228 PRO A C 1
ATOM 1731 O O . PRO A 1 228 ? 3.904 14.246 34.904 1.00 59.41 228 PRO A O 1
ATOM 1734 N N . ALA A 1 229 ? 5.635 15.085 33.734 1.00 54.31 229 ALA A N 1
ATOM 1735 C CA . ALA A 1 229 ? 5.987 13.884 32.988 1.00 54.31 229 ALA A CA 1
ATOM 1736 C C . ALA A 1 229 ? 6.426 12.736 33.915 1.00 54.31 229 ALA A C 1
ATOM 1738 O O . ALA A 1 229 ? 7.367 12.874 34.696 1.00 54.31 229 ALA A O 1
ATOM 1739 N N . ALA A 1 230 ? 5.759 11.588 33.787 1.00 55.59 230 ALA A N 1
ATOM 1740 C CA . ALA A 1 230 ? 6.145 10.343 34.436 1.00 55.59 230 ALA A CA 1
ATOM 1741 C C . ALA A 1 230 ? 7.431 9.783 33.802 1.00 55.59 230 ALA A C 1
ATOM 1743 O O . ALA A 1 230 ? 7.515 9.585 32.588 1.00 55.59 230 ALA A O 1
ATOM 1744 N N . THR A 1 231 ? 8.437 9.528 34.634 1.00 71.88 231 THR A N 1
ATOM 1745 C CA . THR A 1 231 ? 9.692 8.864 34.274 1.00 71.88 231 THR A CA 1
ATOM 1746 C C . THR A 1 231 ? 9.466 7.371 33.981 1.00 71.88 231 THR A C 1
ATOM 1748 O O . THR A 1 231 ? 8.719 6.711 34.706 1.00 71.88 231 THR A O 1
ATOM 1751 N N . PRO A 1 232 ? 10.094 6.799 32.935 1.00 70.50 232 PRO A N 1
ATOM 1752 C CA . PRO A 1 232 ? 9.960 5.377 32.620 1.00 70.50 232 PRO A CA 1
ATOM 1753 C C . PRO A 1 232 ? 10.765 4.492 33.595 1.00 70.50 232 PRO A C 1
ATOM 1755 O O . PRO A 1 232 ? 11.840 4.900 34.043 1.00 70.50 232 PRO A O 1
ATOM 1758 N N . PRO A 1 233 ? 10.291 3.269 33.909 1.00 64.12 233 PRO A N 1
ATOM 1759 C CA . PRO A 1 233 ? 10.956 2.379 34.853 1.00 64.12 233 PRO A CA 1
ATOM 1760 C C . PRO A 1 233 ? 12.245 1.765 34.288 1.00 64.12 233 PRO A C 1
ATOM 1762 O O . PRO A 1 233 ? 12.324 1.332 33.137 1.00 64.12 233 PRO A O 1
ATOM 1765 N N . THR A 1 234 ? 13.248 1.705 35.162 1.00 74.31 234 THR A N 1
ATOM 1766 C CA . THR A 1 234 ? 14.575 1.118 34.970 1.00 74.31 234 THR A CA 1
ATOM 1767 C C . THR A 1 234 ? 14.498 -0.336 34.496 1.00 74.31 234 THR A C 1
ATOM 1769 O O . THR A 1 234 ? 13.951 -1.210 35.166 1.00 74.31 234 THR A O 1
ATOM 1772 N N . ARG A 1 235 ? 15.094 -0.590 33.329 1.00 65.38 235 ARG A N 1
ATOM 1773 C CA . ARG A 1 235 ? 15.270 -1.907 32.708 1.00 65.38 235 ARG A CA 1
ATOM 1774 C C . ARG A 1 235 ? 16.148 -2.801 33.593 1.00 65.38 235 ARG A C 1
ATOM 1776 O O . ARG A 1 235 ? 17.311 -2.490 33.826 1.00 65.38 235 ARG A O 1
ATOM 1783 N N . TRP A 1 236 ? 15.587 -3.911 34.064 1.00 68.25 236 TRP A N 1
ATOM 1784 C CA . TRP A 1 236 ? 16.289 -4.955 34.815 1.00 68.25 236 TRP A CA 1
ATOM 1785 C C . TRP A 1 236 ? 17.276 -5.706 33.899 1.00 68.25 236 TRP A C 1
ATOM 1787 O O . TRP A 1 236 ? 16.876 -6.202 32.844 1.00 68.25 236 TRP A O 1
ATOM 1797 N N . SER A 1 237 ? 18.550 -5.788 34.296 1.00 71.19 237 SER A N 1
ATOM 1798 C CA . SER A 1 237 ? 19.583 -6.624 33.659 1.00 71.19 237 SER A CA 1
ATOM 1799 C C . SER A 1 237 ? 19.826 -7.883 34.500 1.00 71.19 237 SER A C 1
ATOM 1801 O O . SER A 1 237 ? 19.990 -7.756 35.714 1.00 71.19 237 SER A O 1
ATOM 1803 N N . PRO A 1 238 ? 19.882 -9.086 33.901 1.00 68.06 238 PRO A N 1
ATOM 1804 C CA . PRO A 1 238 ? 20.201 -10.312 34.627 1.00 68.06 238 PRO A CA 1
ATOM 1805 C C . PRO A 1 238 ? 21.717 -10.444 34.891 1.00 68.06 238 PRO A C 1
ATOM 1807 O O . PRO A 1 238 ? 22.519 -9.962 34.087 1.00 68.06 238 PRO A O 1
ATOM 1810 N N . PRO A 1 239 ? 22.129 -11.115 35.984 1.00 66.50 239 PRO A N 1
ATOM 1811 C CA . PRO A 1 239 ? 23.535 -11.380 36.272 1.00 66.50 239 PRO A CA 1
ATOM 1812 C C . PRO A 1 239 ? 24.083 -12.482 35.353 1.00 66.50 239 PRO A C 1
ATOM 1814 O O . PRO A 1 239 ? 23.449 -13.521 35.156 1.00 66.50 239 PRO A O 1
ATOM 1817 N N . GLY A 1 240 ? 25.261 -12.225 34.782 1.00 72.94 240 GLY A N 1
ATOM 1818 C CA . GLY A 1 240 ? 25.995 -13.162 33.933 1.00 72.94 240 GLY A CA 1
ATOM 1819 C C . GLY A 1 240 ? 26.448 -14.413 34.688 1.00 72.94 240 GLY A C 1
ATOM 1820 O O . GLY A 1 240 ? 26.750 -14.355 35.881 1.00 72.94 240 GLY A O 1
ATOM 1821 N N . LYS A 1 241 ? 26.466 -15.530 33.960 1.00 58.38 241 LYS A N 1
ATOM 1822 C CA . LYS A 1 241 ? 27.189 -16.758 34.301 1.00 58.38 241 LYS A CA 1
ATOM 1823 C C . LYS A 1 241 ? 28.565 -16.730 33.654 1.00 58.38 241 LYS A C 1
ATOM 1825 O O . LYS A 1 241 ? 28.654 -16.145 32.550 1.00 58.38 241 LYS A O 1
#

Sequence (241 aa):
MLKVGGVAAKAEFKDEAPCLTGGLPTPDSVAAQKEAYIESLERELREGVANLAEQHRRKTDDLHARANQQRSQFSLTLEKMAKEQETMLDRQHQSQLQQLQDSAQRQLNDLDRQAELLVQAWNAQEGHIVAAQSDSLAQESWKVPSGGSMRLAWPGTPQASHGGSMSVRVAPPSRSQLIAAGFPREQSMPIRSPSHATVMALSSPKHTQAVTMPASSGALQGQPIVLPAATPPTRWSPPGK

pLDDT: mean 74.24, std 22.13, range [41.56, 98.75]

Radius of gyration: 59.57 Å; chains: 1; bounding box: 122×54×173 Å

Organism: Symbiodinium pilosum (NCBI:txid2952)